Protein AF-A0A7S2LMK5-F1 (afdb_monomer_lite)

Structure (mmCIF, N/CA/C/O backbone):
data_AF-A0A7S2LMK5-F1
#
_entry.id   AF-A0A7S2LMK5-F1
#
loop_
_atom_site.group_PDB
_atom_site.id
_atom_site.type_symbol
_atom_site.label_atom_id
_atom_site.label_alt_id
_atom_site.label_comp_id
_atom_site.label_asym_id
_atom_site.label_entity_id
_atom_site.label_seq_id
_atom_site.pdbx_PDB_ins_code
_atom_site.Cartn_x
_atom_site.Cartn_y
_atom_site.Cartn_z
_atom_site.occupancy
_atom_site.B_iso_or_equiv
_atom_site.auth_seq_id
_atom_site.auth_comp_id
_atom_site.auth_asym_id
_atom_site.auth_atom_id
_atom_site.pdbx_PDB_model_num
ATOM 1 N N . GLN A 1 1 ? 12.182 15.760 -0.661 1.00 47.28 1 GLN A N 1
ATOM 2 C CA . GLN A 1 1 ? 13.613 16.120 -0.675 1.00 47.28 1 GLN A CA 1
ATOM 3 C C . GLN A 1 1 ? 14.406 15.231 0.282 1.00 47.28 1 GLN A C 1
ATOM 5 O O . GLN A 1 1 ? 15.240 14.497 -0.214 1.00 47.28 1 GLN A O 1
ATOM 10 N N . GLY A 1 2 ? 14.0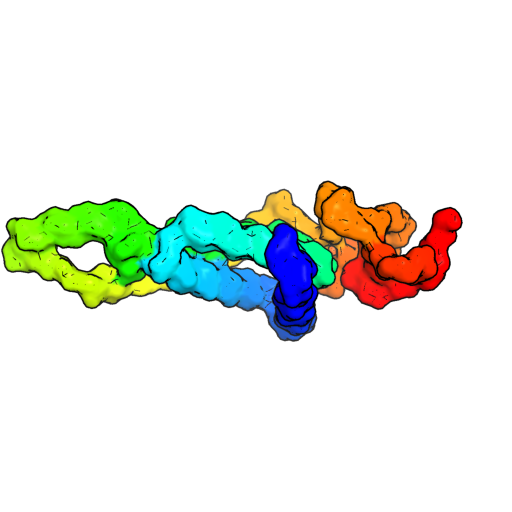62 15.111 1.575 1.00 61.78 2 GLY A N 1
ATOM 11 C CA . GLY A 1 2 ? 14.807 14.221 2.497 1.00 61.78 2 GLY A CA 1
ATOM 12 C C . GLY A 1 2 ? 14.890 12.723 2.122 1.00 61.78 2 GLY A C 1
ATOM 13 O O . GLY A 1 2 ? 15.906 12.083 2.377 1.00 61.78 2 GLY A O 1
ATOM 14 N N . PHE A 1 3 ? 13.872 12.148 1.467 1.00 57.91 3 PHE A N 1
ATOM 15 C CA . PHE A 1 3 ? 13.924 10.756 0.968 1.00 57.91 3 PHE A CA 1
ATOM 16 C C . PHE A 1 3 ? 14.817 10.580 -0.266 1.00 57.91 3 PHE A C 1
ATOM 18 O O . PHE A 1 3 ? 15.390 9.512 -0.453 1.00 57.91 3 PHE A O 1
ATOM 25 N N . THR A 1 4 ? 14.918 11.620 -1.094 1.00 59.91 4 THR A N 1
ATOM 26 C CA . THR A 1 4 ? 15.753 11.649 -2.298 1.00 59.91 4 THR A CA 1
ATOM 27 C C . THR A 1 4 ? 17.216 11.907 -1.936 1.00 59.91 4 THR A C 1
ATOM 29 O O . THR A 1 4 ? 18.102 11.273 -2.489 1.00 59.91 4 THR A O 1
ATOM 32 N N . GLU A 1 5 ? 17.466 12.783 -0.958 1.00 63.03 5 GLU A N 1
ATOM 33 C CA . GLU A 1 5 ? 18.812 13.120 -0.469 1.00 63.03 5 GLU A CA 1
ATOM 34 C C . GLU A 1 5 ? 19.450 12.005 0.373 1.00 63.03 5 GLU A C 1
ATOM 36 O O . GLU A 1 5 ? 20.666 11.855 0.367 1.00 63.03 5 GLU A O 1
ATOM 41 N N . SER A 1 6 ? 18.649 11.197 1.079 1.00 69.56 6 SER A N 1
ATOM 42 C CA . SER A 1 6 ? 19.153 10.064 1.874 1.00 69.56 6 SER A CA 1
ATOM 43 C C . SER A 1 6 ? 19.405 8.789 1.060 1.00 69.56 6 SER A C 1
ATOM 45 O O . SER A 1 6 ? 19.899 7.810 1.614 1.00 69.56 6 SER A O 1
ATOM 47 N N . GLY A 1 7 ? 19.029 8.755 -0.226 1.00 64.44 7 GLY A N 1
ATOM 48 C CA . GLY A 1 7 ? 19.117 7.555 -1.072 1.00 64.44 7 GLY A CA 1
ATOM 49 C C . GLY A 1 7 ? 18.182 6.410 -0.655 1.00 64.44 7 GLY A C 1
ATOM 50 O O . GLY A 1 7 ? 18.214 5.327 -1.242 1.00 64.44 7 GLY A O 1
ATOM 51 N N . LEU A 1 8 ? 17.317 6.629 0.343 1.00 66.31 8 LEU A N 1
ATOM 52 C CA . LEU A 1 8 ? 16.392 5.619 0.854 1.00 66.31 8 LEU A CA 1
ATOM 53 C C . LEU A 1 8 ? 15.351 5.215 -0.198 1.00 66.31 8 LEU A C 1
ATOM 55 O O . LEU A 1 8 ? 14.951 4.056 -0.265 1.00 66.31 8 LEU A O 1
ATOM 59 N N . ASN A 1 9 ? 14.949 6.152 -1.054 1.00 65.12 9 ASN A N 1
ATOM 60 C CA . ASN A 1 9 ? 14.080 5.893 -2.200 1.00 65.12 9 ASN A CA 1
ATOM 61 C C . ASN A 1 9 ? 14.694 4.894 -3.205 1.00 65.12 9 ASN A C 1
ATOM 63 O O . ASN A 1 9 ? 13.956 4.120 -3.813 1.00 65.12 9 ASN A O 1
ATOM 67 N N . ILE A 1 10 ? 16.021 4.887 -3.377 1.00 66.12 10 ILE A N 1
ATOM 68 C CA . ILE A 1 10 ? 16.733 3.944 -4.254 1.00 66.12 10 ILE A CA 1
ATOM 69 C C . ILE A 1 10 ? 16.780 2.562 -3.595 1.00 66.12 10 ILE A C 1
ATOM 71 O O . ILE A 1 10 ? 16.423 1.570 -4.227 1.00 66.12 10 ILE A O 1
ATOM 75 N N . ALA A 1 11 ? 17.130 2.495 -2.306 1.00 70.06 11 ALA A N 1
ATOM 76 C CA . ALA A 1 11 ? 17.156 1.240 -1.550 1.00 70.06 11 ALA A CA 1
ATOM 77 C C . ALA A 1 11 ? 15.767 0.574 -1.468 1.00 70.06 11 ALA A C 1
ATOM 79 O O . ALA A 1 11 ? 15.636 -0.636 -1.649 1.00 70.06 11 ALA A O 1
ATOM 80 N N . MET A 1 12 ? 14.710 1.367 -1.256 1.00 64.38 12 MET A N 1
ATOM 81 C CA . MET A 1 12 ? 13.326 0.886 -1.294 1.00 64.38 12 MET A CA 1
ATOM 82 C C . MET A 1 12 ? 12.916 0.431 -2.699 1.00 64.38 12 MET A C 1
ATOM 84 O O . MET A 1 12 ? 12.285 -0.614 -2.829 1.00 64.38 12 MET A O 1
ATOM 88 N N . GLY A 1 13 ? 13.302 1.168 -3.747 1.00 61.22 13 GLY A N 1
ATOM 89 C CA . GLY A 1 13 ? 13.047 0.785 -5.139 1.00 61.22 13 GLY A CA 1
ATOM 90 C C . GLY A 1 13 ? 13.690 -0.555 -5.510 1.00 61.22 13 GLY A C 1
ATOM 91 O O . GLY A 1 13 ? 13.027 -1.403 -6.100 1.00 61.22 13 GLY A O 1
ATOM 92 N N . GLN A 1 14 ? 14.935 -0.795 -5.086 1.00 67.69 14 GLN A N 1
ATOM 93 C CA . GLN A 1 14 ? 15.619 -2.082 -5.275 1.00 67.69 14 GLN A CA 1
ATOM 94 C C . GLN A 1 14 ? 14.922 -3.228 -4.529 1.00 67.69 14 GLN A C 1
ATOM 96 O O . GLN A 1 14 ? 14.779 -4.319 -5.078 1.00 67.69 14 GLN A O 1
ATOM 101 N N . GLY A 1 15 ? 14.443 -2.978 -3.305 1.00 69.81 15 GLY A N 1
ATOM 102 C CA . GLY A 1 15 ? 13.663 -3.958 -2.547 1.00 69.81 15 GLY A CA 1
ATOM 103 C C . GLY A 1 15 ? 12.346 -4.327 -3.235 1.00 69.81 15 GLY A C 1
ATOM 104 O O . GLY A 1 15 ? 12.008 -5.504 -3.321 1.00 69.81 15 GLY A O 1
ATOM 105 N N . ILE A 1 16 ? 11.625 -3.337 -3.774 1.00 65.12 16 ILE A N 1
ATOM 106 C CA . ILE A 1 16 ? 10.385 -3.577 -4.527 1.00 65.12 16 ILE A CA 1
ATOM 107 C C . ILE A 1 16 ? 10.673 -4.324 -5.833 1.00 65.12 16 ILE A C 1
ATOM 109 O O . ILE A 1 16 ? 9.962 -5.279 -6.120 1.00 65.12 16 ILE A O 1
ATOM 113 N N . ALA A 1 17 ? 11.718 -3.944 -6.576 1.00 64.38 17 ALA A N 1
ATOM 114 C CA . ALA A 1 17 ? 12.103 -4.599 -7.828 1.00 64.38 17 ALA A CA 1
ATOM 115 C C . ALA A 1 17 ? 12.481 -6.080 -7.632 1.00 64.38 17 ALA A C 1
ATOM 117 O O . ALA A 1 17 ? 12.096 -6.934 -8.426 1.00 64.38 17 ALA A O 1
ATOM 118 N N . GLY A 1 18 ? 13.188 -6.408 -6.543 1.00 67.38 18 GLY A N 1
ATOM 119 C CA . GLY A 1 18 ? 13.485 -7.801 -6.197 1.00 67.38 18 GLY A CA 1
ATOM 120 C C . GLY A 1 18 ? 12.226 -8.608 -5.861 1.00 67.38 18 GLY A C 1
ATOM 121 O O . GLY A 1 18 ? 12.089 -9.755 -6.278 1.00 67.38 18 GLY A O 1
ATOM 122 N N . LEU A 1 19 ? 11.269 -7.996 -5.157 1.00 65.94 19 LEU A N 1
ATOM 123 C CA . LEU A 1 19 ? 10.010 -8.650 -4.793 1.00 65.94 19 LEU A CA 1
ATOM 124 C C . LEU A 1 19 ? 9.065 -8.825 -5.989 1.00 65.94 19 LEU A C 1
ATOM 126 O O . LEU A 1 19 ? 8.374 -9.835 -6.063 1.00 65.94 19 LEU A O 1
ATOM 130 N N . THR A 1 20 ? 9.025 -7.886 -6.936 1.00 66.06 20 THR A N 1
ATOM 131 C CA . THR A 1 20 ? 8.168 -7.998 -8.128 1.00 66.06 20 THR A CA 1
ATOM 132 C C . THR A 1 20 ? 8.654 -9.030 -9.142 1.00 66.06 20 THR A C 1
ATOM 134 O O . THR A 1 20 ? 7.851 -9.490 -9.951 1.00 66.06 20 THR A O 1
ATOM 137 N N . GLU A 1 21 ? 9.934 -9.410 -9.120 1.00 65.75 21 GLU A N 1
ATOM 138 C CA . GLU A 1 21 ? 10.485 -10.425 -10.029 1.00 65.75 21 GLU A CA 1
ATOM 139 C C . GLU A 1 21 ? 10.224 -11.865 -9.576 1.00 65.75 21 GLU A C 1
ATOM 141 O O . GLU A 1 21 ? 10.078 -12.749 -10.424 1.00 65.75 21 GLU A O 1
ATOM 146 N N . GLU A 1 22 ? 10.150 -12.103 -8.265 1.00 67.88 22 GLU A N 1
ATOM 147 C CA . GLU A 1 22 ? 10.004 -13.449 -7.694 1.00 67.88 22 GLU A CA 1
ATOM 148 C C . GLU A 1 22 ? 8.575 -13.769 -7.224 1.00 67.88 22 GLU A C 1
ATOM 150 O O . GLU A 1 22 ? 8.212 -14.943 -7.121 1.00 67.88 22 GLU A O 1
ATOM 155 N N . VAL A 1 23 ? 7.749 -12.752 -6.945 1.00 74.00 23 VAL A N 1
ATOM 156 C CA . VAL A 1 23 ? 6.431 -12.916 -6.309 1.00 74.00 23 VAL A CA 1
ATOM 157 C C . VAL A 1 23 ? 5.290 -12.697 -7.307 1.00 74.00 23 VAL A C 1
ATOM 159 O O . VAL A 1 23 ? 5.299 -11.753 -8.092 1.00 74.00 23 VAL A O 1
ATOM 162 N N . ASP A 1 24 ? 4.261 -13.551 -7.237 1.00 79.56 24 ASP A N 1
ATOM 163 C CA . ASP A 1 24 ? 3.014 -13.389 -7.997 1.00 79.56 24 ASP A CA 1
ATOM 164 C C . ASP A 1 24 ? 2.398 -11.991 -7.741 1.00 79.56 24 ASP A C 1
ATOM 166 O O . ASP A 1 24 ? 2.233 -11.610 -6.573 1.00 79.56 24 ASP A O 1
ATOM 170 N N . PRO A 1 25 ? 2.015 -11.228 -8.786 1.00 75.38 25 PRO A N 1
ATOM 171 C CA . PRO A 1 25 ? 1.374 -9.920 -8.647 1.00 75.38 25 PRO A CA 1
ATOM 172 C C . PRO A 1 25 ? 0.189 -9.891 -7.672 1.00 75.38 25 PRO A C 1
ATOM 174 O O . PRO A 1 25 ? 0.001 -8.904 -6.956 1.00 75.38 25 PRO A O 1
ATOM 177 N N . PHE A 1 26 ? -0.602 -10.969 -7.603 1.00 81.50 26 PHE A N 1
ATOM 178 C CA . PHE A 1 26 ? -1.716 -11.065 -6.660 1.00 81.50 26 PHE A CA 1
ATOM 179 C C . PHE A 1 26 ? -1.230 -11.163 -5.208 1.00 81.50 26 PHE A C 1
ATOM 181 O O . PHE A 1 26 ? -1.760 -10.489 -4.321 1.00 81.50 26 PHE A O 1
ATOM 188 N N . LEU A 1 27 ? -0.196 -11.972 -4.962 1.00 83.56 27 LEU A N 1
ATOM 189 C CA . LEU A 1 27 ? 0.382 -12.148 -3.631 1.00 83.56 27 LEU A CA 1
ATOM 190 C C . LEU A 1 27 ? 1.085 -10.870 -3.159 1.00 83.56 27 LEU A C 1
ATOM 192 O O . LEU A 1 27 ? 0.932 -10.481 -2.002 1.00 83.56 27 LEU A O 1
ATOM 196 N N . LEU A 1 28 ? 1.789 -10.178 -4.057 1.00 82.88 28 LEU A N 1
ATOM 197 C CA . LEU A 1 28 ? 2.414 -8.887 -3.774 1.00 82.88 28 LEU A CA 1
ATOM 198 C C . LEU A 1 28 ? 1.370 -7.843 -3.336 1.00 82.88 28 LEU A C 1
ATOM 200 O O . LEU A 1 28 ? 1.530 -7.202 -2.297 1.00 82.88 28 LEU A O 1
ATOM 204 N N . ASN A 1 29 ? 0.267 -7.725 -4.081 1.00 85.06 29 ASN A N 1
ATOM 205 C CA . ASN A 1 29 ? -0.857 -6.846 -3.750 1.00 85.06 29 ASN A CA 1
ATOM 206 C C . ASN A 1 29 ? -1.449 -7.168 -2.364 1.00 85.06 29 ASN A C 1
ATOM 208 O O . ASN A 1 29 ? -1.621 -6.276 -1.531 1.00 85.06 29 ASN A O 1
ATOM 212 N N . PHE A 1 30 ? -1.689 -8.452 -2.084 1.00 87.44 30 PHE A N 1
ATOM 213 C CA . PHE A 1 30 ? -2.195 -8.904 -0.787 1.00 87.44 30 PHE A CA 1
ATOM 214 C C . PHE A 1 30 ? -1.255 -8.527 0.370 1.00 87.44 30 PHE A C 1
ATOM 216 O O . PHE A 1 30 ? -1.707 -8.015 1.396 1.00 87.44 30 PHE A O 1
ATOM 223 N N . LEU A 1 31 ? 0.057 -8.732 0.206 1.00 87.06 31 LEU A N 1
ATOM 224 C CA . LEU A 1 31 ? 1.056 -8.394 1.224 1.00 87.06 31 LEU A CA 1
ATOM 225 C C . LEU A 1 31 ? 1.120 -6.888 1.500 1.00 87.06 31 LEU A C 1
ATOM 227 O O . LEU A 1 31 ? 1.203 -6.490 2.662 1.00 87.06 31 LEU A O 1
ATOM 231 N N . ILE A 1 32 ? 1.033 -6.053 0.460 1.00 87.06 32 ILE A N 1
ATOM 232 C CA . ILE A 1 32 ? 1.004 -4.589 0.602 1.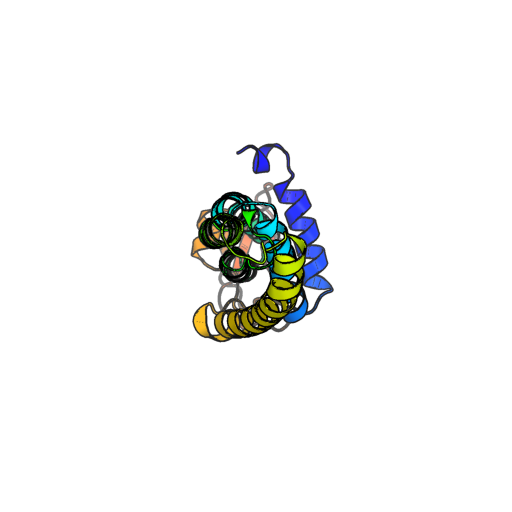00 87.06 32 ILE A CA 1
ATOM 233 C C . ILE A 1 32 ? -0.221 -4.158 1.413 1.00 87.06 32 ILE A C 1
ATOM 235 O O . ILE A 1 32 ? -0.088 -3.398 2.375 1.00 87.06 32 ILE A O 1
ATOM 239 N N . ILE A 1 33 ? -1.406 -4.668 1.063 1.00 89.38 33 ILE A N 1
ATOM 240 C CA . ILE A 1 33 ? -2.659 -4.346 1.762 1.00 89.38 33 ILE A CA 1
ATOM 241 C C . ILE A 1 33 ? -2.585 -4.790 3.223 1.00 89.38 33 ILE A C 1
ATOM 243 O O . ILE A 1 33 ? -2.965 -4.034 4.116 1.00 89.38 33 ILE A O 1
ATOM 247 N N . LEU A 1 34 ? -2.064 -5.991 3.479 1.00 88.81 34 LEU A N 1
ATOM 248 C CA . LEU A 1 34 ? -1.909 -6.528 4.826 1.00 88.81 34 LEU A CA 1
ATOM 249 C C . LEU A 1 34 ? -0.941 -5.688 5.669 1.00 88.81 34 LEU A C 1
ATOM 251 O O . LEU A 1 34 ? -1.262 -5.340 6.807 1.00 88.81 34 LEU A O 1
ATOM 255 N N . PHE A 1 35 ? 0.214 -5.323 5.108 1.00 86.94 35 PHE A N 1
ATOM 256 C CA . PHE A 1 35 ? 1.213 -4.506 5.794 1.00 86.94 35 PHE A CA 1
ATOM 257 C C . PHE A 1 35 ? 0.660 -3.122 6.143 1.00 86.94 35 PHE A C 1
ATOM 259 O O . PHE A 1 35 ? 0.738 -2.696 7.296 1.00 86.94 35 PHE A O 1
ATOM 266 N N . ILE A 1 36 ? 0.045 -2.444 5.173 1.00 87.94 36 ILE A N 1
ATOM 267 C CA . ILE A 1 36 ? -0.502 -1.097 5.363 1.00 87.94 36 ILE A CA 1
ATOM 268 C C . ILE A 1 36 ? -1.691 -1.117 6.317 1.00 87.94 36 ILE A C 1
ATOM 270 O O . ILE A 1 36 ? -1.744 -0.267 7.199 1.00 87.94 36 ILE A O 1
ATOM 274 N N . SER A 1 37 ? -2.591 -2.100 6.205 1.00 88.00 37 SER A N 1
ATOM 275 C CA . SER A 1 37 ? -3.725 -2.254 7.125 1.00 88.00 37 SER A CA 1
ATOM 276 C C . SER A 1 37 ? -3.263 -2.456 8.568 1.00 88.00 37 SER A C 1
ATOM 278 O O . SER A 1 37 ? -3.876 -1.929 9.493 1.00 88.00 37 SER A O 1
ATOM 280 N N . PHE A 1 38 ? -2.174 -3.193 8.796 1.00 85.12 38 PHE A N 1
ATOM 281 C CA . PHE A 1 38 ? -1.612 -3.334 10.138 1.00 85.12 38 PHE A CA 1
ATOM 282 C C . PHE A 1 38 ? -0.971 -2.027 10.621 1.00 85.12 38 PHE A C 1
ATOM 284 O O . PHE A 1 38 ? -1.206 -1.591 11.749 1.00 85.12 38 PHE A O 1
ATOM 291 N N . PHE A 1 39 ? -0.211 -1.352 9.756 1.00 84.50 39 PHE A N 1
ATOM 292 C CA . PHE A 1 39 ? 0.422 -0.075 10.086 1.00 84.50 39 PHE A CA 1
ATOM 293 C C . PHE A 1 39 ? -0.611 1.020 10.396 1.00 84.50 39 PHE A C 1
ATOM 295 O O . PHE A 1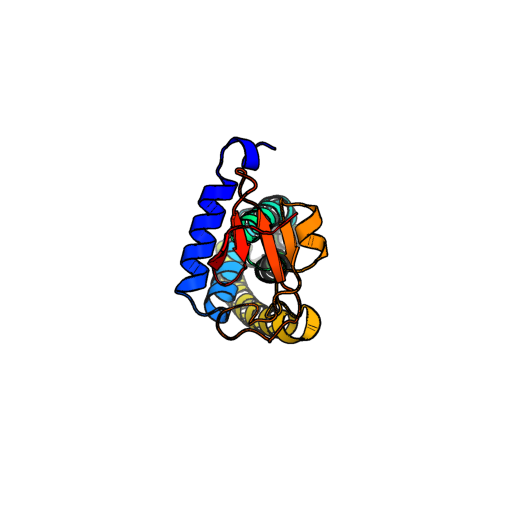 39 ? -0.444 1.776 11.353 1.00 84.50 39 PHE A O 1
ATOM 302 N N . SER A 1 40 ? -1.721 1.063 9.656 1.00 86.31 40 SER A N 1
ATOM 303 C CA . SER A 1 40 ? -2.833 2.000 9.861 1.00 86.31 40 SER A CA 1
ATOM 304 C C . SER A 1 40 ? -3.687 1.698 11.094 1.00 86.31 40 SER A C 1
ATOM 306 O O . SER A 1 40 ? -4.640 2.421 11.372 1.00 86.31 40 SER A O 1
ATOM 308 N N . GLN A 1 41 ? -3.400 0.627 11.838 1.00 82.44 41 GLN A N 1
ATOM 309 C CA . GLN A 1 41 ? -4.002 0.419 13.159 1.00 82.44 41 GLN A CA 1
ATOM 310 C C . GLN A 1 41 ? -3.224 1.125 14.269 1.00 82.44 41 GLN A C 1
ATOM 312 O O . GLN A 1 41 ? -3.801 1.472 15.300 1.00 82.44 41 GLN A O 1
ATOM 317 N N . ILE A 1 42 ? -1.917 1.307 14.073 1.00 81.44 42 ILE A N 1
ATOM 318 C CA . ILE A 1 42 ? -1.028 1.978 15.026 1.00 81.44 42 ILE A CA 1
ATOM 319 C C . ILE A 1 42 ? -1.008 3.479 14.729 1.00 81.44 42 ILE A C 1
ATOM 321 O O . ILE A 1 42 ? -1.095 4.304 15.637 1.00 81.44 42 ILE A O 1
ATOM 325 N N . PHE A 1 43 ? -0.924 3.822 13.447 1.00 80.44 43 PHE A N 1
ATOM 326 C CA . PHE A 1 43 ? -0.946 5.188 12.944 1.00 80.44 43 PHE A CA 1
ATOM 327 C C . PHE A 1 43 ? -2.352 5.561 12.470 1.00 80.44 43 PHE A C 1
ATOM 329 O O . PHE A 1 43 ? -3.153 4.698 12.131 1.00 80.44 43 PHE A O 1
ATOM 336 N N . SER A 1 44 ? -2.682 6.851 12.443 1.00 82.06 44 SER A N 1
ATOM 337 C CA . SER A 1 44 ? -3.970 7.287 11.898 1.00 82.06 44 SER A CA 1
ATOM 338 C C . SER A 1 44 ? -4.038 7.006 10.394 1.00 82.06 44 SER A C 1
ATOM 340 O O . SER A 1 44 ? -3.044 7.176 9.694 1.00 82.06 44 SER A O 1
ATOM 342 N N . ALA A 1 45 ? -5.218 6.658 9.873 1.00 81.94 45 ALA A N 1
ATOM 343 C CA . ALA A 1 45 ? -5.431 6.398 8.442 1.00 81.94 45 ALA A CA 1
ATOM 344 C C . ALA A 1 45 ? -4.853 7.502 7.531 1.00 81.94 45 ALA A C 1
ATOM 346 O O . ALA A 1 45 ? -4.196 7.224 6.529 1.00 81.94 45 ALA A O 1
ATOM 347 N N . ILE A 1 46 ? -5.047 8.767 7.921 1.00 82.50 46 ILE A N 1
ATOM 348 C CA . ILE A 1 46 ? -4.522 9.930 7.194 1.00 82.50 46 ILE A CA 1
ATOM 349 C C . ILE A 1 46 ? -2.997 10.020 7.332 1.00 82.50 46 ILE A C 1
ATOM 351 O O . ILE A 1 46 ? -2.321 10.277 6.342 1.00 82.50 46 ILE A O 1
ATOM 355 N N . GLY A 1 47 ? -2.446 9.788 8.528 1.00 82.50 47 GLY A N 1
ATOM 356 C CA . GLY A 1 47 ? -0.999 9.811 8.757 1.00 82.50 47 GLY A CA 1
ATOM 357 C C . GLY A 1 47 ? -0.266 8.703 8.001 1.00 82.50 47 GLY A C 1
ATOM 358 O O . GLY A 1 47 ? 0.796 8.939 7.428 1.00 82.50 47 GLY A O 1
ATOM 359 N N . THR A 1 48 ? -0.854 7.509 7.927 1.00 84.56 48 THR A N 1
ATOM 360 C CA . THR A 1 48 ? -0.341 6.416 7.097 1.00 84.56 48 THR A CA 1
ATOM 361 C C . THR A 1 48 ? -0.445 6.784 5.620 1.00 84.56 48 THR A C 1
ATOM 363 O O . THR A 1 48 ? 0.540 6.688 4.897 1.00 84.56 48 THR A O 1
ATOM 366 N N . ALA A 1 49 ? -1.576 7.305 5.143 1.00 85.88 49 ALA A N 1
ATOM 367 C CA . ALA A 1 49 ? -1.709 7.695 3.740 1.00 85.88 49 ALA A CA 1
ATOM 368 C C . ALA A 1 49 ? -0.672 8.756 3.315 1.00 85.88 49 ALA A C 1
ATOM 370 O O . ALA A 1 49 ? 0.011 8.587 2.308 1.00 85.88 49 ALA A O 1
ATOM 371 N N . THR A 1 50 ? -0.485 9.822 4.094 1.00 84.75 50 THR A N 1
ATOM 372 C CA . THR A 1 50 ? 0.445 10.905 3.728 1.00 84.75 50 THR A CA 1
ATOM 373 C C . THR A 1 50 ? 1.913 10.489 3.759 1.00 84.75 50 THR A C 1
ATOM 375 O O . THR A 1 50 ? 2.722 11.088 3.056 1.00 84.75 50 THR A O 1
ATOM 378 N N . THR A 1 51 ? 2.265 9.466 4.539 1.00 85.12 51 THR A N 1
ATOM 379 C CA . THR A 1 51 ? 3.644 8.971 4.654 1.00 85.12 51 THR A CA 1
ATOM 380 C C . THR A 1 51 ? 3.942 7.835 3.681 1.00 85.12 51 THR A C 1
ATOM 382 O O . THR A 1 51 ? 4.974 7.864 3.018 1.00 85.12 51 THR A O 1
ATOM 385 N N . THR A 1 52 ? 3.042 6.856 3.550 1.00 84.75 52 THR A N 1
ATOM 386 C CA . THR A 1 52 ? 3.283 5.653 2.735 1.00 84.75 52 THR A CA 1
ATOM 387 C C . THR A 1 52 ? 3.030 5.878 1.244 1.00 84.75 52 THR A C 1
ATOM 389 O O . THR A 1 52 ? 3.753 5.345 0.411 1.00 84.75 52 THR A O 1
ATOM 392 N N . LEU A 1 53 ? 2.044 6.691 0.853 1.00 86.06 53 LEU A N 1
ATOM 393 C CA . LEU A 1 53 ? 1.761 6.910 -0.572 1.00 86.06 53 LEU A CA 1
ATOM 394 C C . LEU A 1 53 ? 2.931 7.542 -1.349 1.00 86.06 53 LEU A C 1
ATOM 396 O O . LEU A 1 53 ? 3.274 7.002 -2.401 1.00 86.06 53 LEU A O 1
ATOM 400 N N . PRO A 1 54 ? 3.593 8.621 -0.878 1.00 83.50 54 PRO A N 1
ATOM 401 C CA . PRO A 1 54 ? 4.728 9.188 -1.608 1.00 83.50 54 PRO A CA 1
ATOM 402 C C . PRO A 1 54 ? 5.957 8.266 -1.616 1.00 83.50 54 PRO A C 1
ATOM 404 O O . PRO A 1 54 ? 6.729 8.287 -2.579 1.00 83.50 54 PRO A O 1
ATOM 407 N N . THR A 1 55 ? 6.149 7.437 -0.584 1.00 83.06 55 THR A N 1
ATOM 408 C CA . THR A 1 55 ? 7.263 6.477 -0.549 1.00 83.06 55 THR A CA 1
ATOM 409 C C . THR A 1 55 ? 7.039 5.338 -1.537 1.00 83.06 55 THR A C 1
ATOM 411 O O . THR A 1 55 ? 7.926 5.067 -2.339 1.00 83.06 55 THR A O 1
ATOM 414 N N . LEU A 1 56 ? 5.840 4.748 -1.578 1.00 82.94 56 LEU A N 1
ATOM 415 C CA . LEU A 1 56 ? 5.465 3.745 -2.583 1.00 82.94 56 LEU A CA 1
ATOM 416 C C . LEU A 1 56 ? 5.503 4.314 -4.005 1.00 82.94 56 LEU A C 1
ATOM 418 O O . LEU A 1 56 ? 6.002 3.654 -4.911 1.00 82.94 56 LEU A O 1
ATOM 422 N N . TYR A 1 57 ? 5.033 5.548 -4.199 1.00 82.69 57 TYR A N 1
ATOM 423 C CA . TYR A 1 57 ? 5.071 6.223 -5.495 1.00 82.69 57 TYR A CA 1
ATOM 424 C C . TYR A 1 57 ? 6.510 6.409 -5.998 1.00 82.69 57 TYR A C 1
ATOM 426 O O . TYR A 1 57 ? 6.842 5.966 -7.093 1.00 82.69 57 TYR A O 1
ATOM 434 N N . SER A 1 58 ? 7.385 7.011 -5.187 1.00 77.44 58 SER A N 1
ATOM 435 C CA . SER A 1 58 ? 8.788 7.234 -5.570 1.00 77.44 58 SER A CA 1
ATOM 436 C C . SER A 1 58 ? 9.570 5.932 -5.749 1.00 77.44 58 SER A C 1
ATOM 438 O O . SER A 1 58 ? 10.369 5.824 -6.676 1.00 77.44 58 SER A O 1
ATOM 440 N N . ALA A 1 59 ? 9.312 4.921 -4.917 1.00 77.56 59 ALA A N 1
ATOM 441 C CA . ALA A 1 59 ? 9.942 3.616 -5.057 1.00 77.56 59 ALA A CA 1
ATOM 442 C C . ALA A 1 59 ? 9.483 2.889 -6.333 1.00 77.56 59 ALA A C 1
ATOM 444 O O . ALA A 1 59 ? 10.317 2.301 -7.014 1.00 77.56 59 ALA A O 1
ATOM 445 N N . ALA A 1 60 ? 8.201 2.981 -6.708 1.00 76.69 60 ALA A N 1
ATOM 446 C CA . ALA A 1 60 ? 7.695 2.424 -7.964 1.00 76.69 60 ALA A CA 1
ATOM 447 C C . ALA A 1 60 ? 8.275 3.139 -9.195 1.00 76.69 60 ALA A C 1
ATOM 449 O O . ALA A 1 60 ? 8.642 2.477 -10.163 1.00 76.69 60 ALA A O 1
ATOM 450 N N . LEU A 1 61 ? 8.427 4.469 -9.143 1.00 75.56 61 LEU A N 1
ATOM 451 C CA . LEU A 1 61 ? 9.105 5.226 -10.199 1.00 75.56 61 LEU A CA 1
ATOM 452 C C . LEU A 1 61 ? 10.560 4.770 -10.373 1.00 75.56 61 LEU A C 1
ATOM 454 O O . LEU A 1 61 ? 10.970 4.477 -11.490 1.00 75.56 61 LEU A O 1
ATOM 458 N N . ASN A 1 62 ? 11.310 4.643 -9.276 1.00 71.62 62 ASN A N 1
ATOM 459 C CA . ASN A 1 62 ? 12.698 4.170 -9.307 1.00 71.62 62 ASN A CA 1
ATOM 460 C C . ASN A 1 62 ? 12.814 2.713 -9.776 1.00 71.62 62 ASN A C 1
ATOM 462 O O . ASN A 1 62 ? 13.778 2.346 -10.440 1.00 71.62 62 ASN A O 1
ATOM 466 N N . ALA A 1 63 ? 11.840 1.876 -9.418 1.00 69.44 63 ALA A N 1
ATOM 467 C CA . ALA A 1 63 ? 11.809 0.470 -9.797 1.00 69.44 63 ALA A CA 1
ATOM 468 C C . ALA A 1 63 ? 11.358 0.245 -11.246 1.00 69.44 63 ALA A C 1
ATOM 470 O O . ALA A 1 63 ? 11.288 -0.907 -11.660 1.00 69.44 63 ALA A O 1
ATOM 471 N N . CYS A 1 64 ? 11.031 1.299 -12.007 1.00 68.25 64 CYS A N 1
ATOM 472 C CA . CYS A 1 64 ? 10.378 1.155 -13.306 1.00 68.25 64 CYS A CA 1
ATOM 473 C C . CYS A 1 64 ? 9.158 0.232 -13.164 1.00 68.25 64 CYS A C 1
ATOM 475 O O . CYS A 1 64 ? 9.065 -0.792 -13.829 1.00 68.25 64 CYS A O 1
ATOM 477 N N . HIS A 1 65 ? 8.254 0.550 -12.238 1.00 72.12 65 HIS A N 1
ATOM 478 C CA . HIS A 1 65 ? 7.002 -0.171 -12.047 1.00 72.12 65 HIS A CA 1
ATOM 479 C C . HIS A 1 65 ? 5.814 0.792 -12.061 1.00 72.12 65 HIS A C 1
ATOM 481 O O . HIS A 1 65 ? 5.952 1.971 -11.740 1.00 72.12 65 HIS A O 1
ATOM 487 N N . ASN A 1 66 ? 4.641 0.323 -12.511 1.00 76.62 66 ASN A N 1
ATOM 488 C CA . ASN A 1 66 ? 3.496 1.213 -12.671 1.00 76.62 66 ASN A CA 1
ATOM 489 C C . ASN A 1 66 ? 3.078 1.667 -11.265 1.00 76.62 66 ASN A C 1
ATOM 491 O O . ASN A 1 66 ? 2.649 0.822 -10.475 1.00 76.62 66 ASN A O 1
ATOM 495 N N . PRO A 1 67 ? 3.197 2.963 -10.920 1.00 79.62 67 PRO A N 1
ATOM 496 C CA . PRO A 1 67 ? 2.974 3.413 -9.551 1.00 79.62 67 PRO A CA 1
ATOM 497 C C . PRO A 1 67 ? 1.540 3.142 -9.085 1.00 79.62 67 PRO A C 1
ATOM 499 O O . PRO A 1 67 ? 1.310 2.906 -7.899 1.00 79.62 67 PRO A O 1
ATOM 502 N N . LEU A 1 68 ? 0.575 3.089 -10.009 1.00 82.31 68 LEU A N 1
ATOM 503 C CA . LEU A 1 68 ? -0.820 2.782 -9.695 1.00 82.31 68 LEU A CA 1
ATOM 504 C C . LEU A 1 68 ? -0.994 1.373 -9.119 1.00 82.31 68 LEU A C 1
ATOM 506 O O . LEU A 1 68 ? -1.842 1.190 -8.250 1.00 82.31 68 LEU A O 1
ATOM 510 N N . ALA A 1 69 ? -0.157 0.410 -9.520 1.00 79.31 69 ALA A N 1
ATOM 511 C CA . ALA A 1 69 ? -0.199 -0.958 -8.999 1.00 79.31 69 ALA A CA 1
ATOM 512 C C . ALA A 1 69 ? 0.108 -1.041 -7.492 1.00 79.31 69 ALA A C 1
ATOM 514 O O . ALA A 1 69 ? -0.292 -1.991 -6.831 1.00 79.31 69 ALA A O 1
ATOM 515 N N . PHE A 1 70 ? 0.790 -0.036 -6.938 1.00 83.50 70 PHE A N 1
ATOM 516 C CA . PHE A 1 70 ? 1.174 0.027 -5.527 1.00 83.50 70 PHE A CA 1
ATOM 517 C C . PHE A 1 70 ? 0.326 1.031 -4.746 1.00 83.50 70 PHE A C 1
ATOM 519 O O . PHE A 1 70 ? -0.118 0.762 -3.632 1.00 83.50 70 PHE A O 1
ATOM 526 N N . VAL A 1 71 ? 0.073 2.198 -5.341 1.00 87.25 71 VAL A N 1
ATOM 527 C CA . VAL A 1 71 ? -0.613 3.326 -4.698 1.00 87.25 71 VAL A CA 1
ATOM 528 C C . VAL A 1 71 ? -2.116 3.064 -4.536 1.00 87.25 71 VAL A C 1
ATOM 530 O O . VAL A 1 71 ? -2.693 3.428 -3.509 1.00 87.25 71 VAL A O 1
ATOM 533 N N . VAL A 1 72 ? -2.765 2.407 -5.506 1.00 87.94 72 VAL A N 1
ATOM 534 C CA . VAL A 1 72 ? -4.203 2.079 -5.443 1.00 87.94 72 VAL A CA 1
ATOM 535 C C . VAL A 1 72 ? -4.519 1.091 -4.312 1.00 87.94 72 VAL A C 1
ATOM 537 O O . VAL A 1 72 ? -5.380 1.393 -3.483 1.00 87.94 72 VAL A O 1
ATOM 540 N N . PRO A 1 73 ? -3.836 -0.062 -4.190 1.00 87.69 73 PRO A N 1
ATOM 541 C CA . PRO A 1 73 ? -4.103 -0.948 -3.063 1.00 87.69 73 PRO A CA 1
ATOM 542 C C . PRO A 1 73 ? -3.698 -0.342 -1.718 1.00 87.69 73 PRO A C 1
ATOM 544 O O . PRO A 1 73 ? -4.416 -0.522 -0.735 1.00 87.69 73 PRO A O 1
ATOM 547 N N . ALA A 1 74 ? -2.620 0.446 -1.673 1.00 87.31 74 ALA A N 1
ATOM 548 C CA . ALA A 1 74 ? -2.206 1.161 -0.470 1.00 87.31 74 ALA A CA 1
ATOM 549 C C . ALA A 1 74 ? -3.257 2.164 0.036 1.00 87.31 74 ALA A C 1
ATOM 551 O O . ALA A 1 74 ? -3.575 2.180 1.224 1.00 87.31 74 ALA A O 1
ATOM 552 N N . THR A 1 75 ? -3.829 2.981 -0.854 1.00 88.50 75 THR A N 1
ATOM 553 C CA . THR A 1 75 ? -4.876 3.961 -0.497 1.00 88.50 75 THR A CA 1
ATOM 554 C C . THR A 1 75 ? -6.124 3.283 0.057 1.00 88.50 75 THR A C 1
ATOM 556 O O . THR A 1 75 ? -6.672 3.725 1.069 1.00 88.50 75 THR A O 1
ATOM 559 N N . ILE A 1 76 ? -6.554 2.193 -0.579 1.00 88.25 76 ILE A N 1
ATOM 560 C CA . ILE A 1 76 ? -7.705 1.411 -0.130 1.00 88.25 76 ILE A CA 1
ATOM 561 C C . ILE A 1 76 ? -7.420 0.780 1.244 1.00 88.25 76 ILE A C 1
ATOM 563 O O . ILE A 1 76 ? -8.237 0.917 2.154 1.00 88.25 76 ILE A O 1
ATOM 567 N N . ALA A 1 77 ? -6.234 0.195 1.444 1.00 87.69 77 ALA A N 1
ATOM 568 C CA . ALA A 1 77 ? -5.825 -0.397 2.720 1.00 87.69 77 ALA A CA 1
ATOM 569 C C . ALA A 1 77 ? -5.803 0.609 3.885 1.00 87.69 77 ALA A C 1
ATOM 571 O O . ALA A 1 77 ? -6.242 0.273 4.985 1.00 87.69 77 ALA A O 1
ATOM 572 N N . CYS A 1 78 ? -5.372 1.855 3.646 1.00 85.50 78 CYS A N 1
ATOM 573 C CA . CYS A 1 78 ? -5.364 2.914 4.664 1.00 85.50 78 CYS A CA 1
ATOM 574 C C . CYS A 1 78 ? -6.751 3.209 5.258 1.00 85.50 78 CYS A C 1
ATOM 576 O O . CYS A 1 78 ? -6.838 3.736 6.365 1.00 85.50 78 CYS A O 1
ATOM 578 N N . SER A 1 79 ? -7.836 2.886 4.549 1.00 84.75 79 SER A N 1
ATOM 579 C CA . SER A 1 79 ? -9.205 3.146 5.012 1.00 84.75 79 SER A CA 1
ATOM 580 C C . SER A 1 79 ? -9.725 2.092 6.000 1.00 84.75 79 SER A C 1
ATOM 582 O O . SER A 1 79 ? -10.777 2.288 6.609 1.00 84.75 79 SER A O 1
ATOM 584 N N . PHE A 1 80 ? -9.012 0.976 6.180 1.00 79.81 80 PHE A N 1
ATOM 585 C CA . PHE A 1 80 ? -9.488 -0.180 6.939 1.00 79.81 80 PHE A CA 1
ATOM 586 C C . PHE A 1 80 ? -8.729 -0.343 8.257 1.00 79.81 80 PHE A C 1
ATOM 588 O O . PHE A 1 80 ? -7.727 -1.051 8.345 1.00 79.81 80 PHE A O 1
ATOM 595 N N . ALA A 1 81 ? -9.231 0.316 9.305 1.00 77.25 81 ALA A N 1
ATOM 596 C CA . ALA A 1 81 ? -8.646 0.288 10.645 1.00 77.25 81 ALA A CA 1
ATOM 597 C C . ALA A 1 81 ? -9.687 -0.104 11.710 1.00 77.25 81 ALA A C 1
ATOM 599 O O . ALA A 1 81 ? -10.284 0.744 12.379 1.00 77.25 81 ALA A O 1
ATOM 600 N N . PHE A 1 82 ? -9.915 -1.415 11.861 1.00 75.12 82 PHE A N 1
ATOM 601 C CA . PHE A 1 82 ? -10.997 -1.958 12.701 1.00 75.12 82 PHE A CA 1
ATOM 602 C C . PHE A 1 82 ? -10.548 -2.637 14.007 1.00 75.12 82 PHE A C 1
ATOM 604 O O . PHE A 1 82 ? -11.377 -2.873 14.880 1.00 75.12 82 PHE A O 1
ATOM 611 N N . MET A 1 83 ? -9.263 -2.967 14.163 1.00 74.75 83 MET A N 1
ATOM 612 C CA . MET A 1 83 ? -8.770 -3.798 15.278 1.00 74.75 83 MET A CA 1
ATOM 613 C C . MET A 1 83 ? -8.393 -3.019 16.544 1.00 74.75 83 MET A C 1
ATOM 615 O O . MET A 1 83 ? -8.461 -3.582 17.636 1.00 74.75 83 MET A O 1
ATOM 619 N N . LEU A 1 84 ? -8.004 -1.745 16.426 1.00 78.00 84 LEU A N 1
ATOM 620 C CA . LEU A 1 84 ? -7.663 -0.910 17.577 1.00 78.00 84 LEU A CA 1
ATOM 621 C C . LEU A 1 84 ? -8.649 0.253 17.746 1.00 78.00 84 LEU A C 1
ATOM 623 O O . LEU A 1 84 ? -9.012 0.908 16.765 1.00 78.00 84 LEU A O 1
ATOM 627 N N . PRO A 1 85 ? -9.057 0.559 18.992 1.00 65.31 85 PRO A N 1
ATOM 628 C CA . PRO A 1 85 ? -9.969 1.663 19.254 1.00 65.31 85 PRO A CA 1
ATOM 629 C C . PRO A 1 85 ? -9.319 3.025 19.004 1.00 65.31 85 PRO A C 1
ATOM 631 O O . PRO A 1 85 ? -10.018 3.965 18.662 1.00 65.31 85 PRO A O 1
ATOM 634 N N . THR A 1 86 ? -7.994 3.127 19.118 1.00 68.88 86 THR A N 1
ATOM 635 C CA . THR A 1 86 ? -7.221 4.362 18.911 1.00 68.88 86 THR A CA 1
ATOM 636 C C . THR A 1 86 ? -7.105 4.779 17.448 1.00 68.88 86 THR A C 1
ATOM 638 O O . THR A 1 86 ? -6.774 5.928 17.175 1.00 68.88 86 THR A O 1
ATOM 641 N N . ALA A 1 87 ? -7.361 3.862 16.512 1.00 68.25 87 ALA A N 1
ATOM 642 C CA . ALA A 1 87 ? -7.122 4.098 15.094 1.00 68.25 87 ALA A CA 1
ATOM 643 C C . ALA A 1 87 ? -8.183 5.005 14.447 1.00 68.25 87 ALA A C 1
ATOM 645 O O . ALA A 1 87 ? -7.886 5.730 13.497 1.00 68.25 87 ALA A O 1
ATOM 646 N N . THR A 1 88 ? -9.417 4.995 14.965 1.00 76.44 88 THR A N 1
ATOM 647 C CA . THR A 1 88 ? -10.532 5.789 14.430 1.00 76.44 88 THR A CA 1
ATOM 648 C C . THR A 1 88 ? -11.319 6.489 15.542 1.00 76.44 88 THR A C 1
ATOM 650 O O . THR A 1 88 ? -11.672 5.856 16.542 1.00 76.44 88 THR A O 1
ATOM 653 N N . PRO A 1 89 ? -11.668 7.783 15.377 1.00 77.00 89 PRO A N 1
ATOM 654 C CA . PRO A 1 89 ? -12.439 8.526 16.377 1.00 77.00 89 PRO A CA 1
ATOM 655 C C . PRO A 1 89 ? -13.767 7.854 16.748 1.00 77.00 89 PRO A C 1
ATOM 657 O O . PRO A 1 89 ? -14.172 7.881 17.907 1.00 77.00 89 PRO A O 1
ATOM 660 N N . SER A 1 90 ? -14.423 7.195 15.787 1.00 79.69 90 SER A N 1
ATOM 661 C CA . SER A 1 90 ? -15.658 6.439 16.015 1.00 79.69 90 SER A CA 1
ATOM 662 C C . SER A 1 90 ? -15.478 5.330 17.052 1.00 79.69 90 SER A C 1
ATOM 664 O O . SER A 1 90 ? -16.305 5.195 17.953 1.00 79.69 90 SER A O 1
ATOM 666 N N . ASN A 1 91 ? -14.383 4.569 16.977 1.00 82.19 91 ASN A N 1
ATOM 667 C CA . ASN A 1 91 ? -14.135 3.469 17.903 1.00 82.19 91 ASN A CA 1
ATOM 668 C C . ASN A 1 91 ? -13.797 3.987 19.309 1.00 82.19 91 ASN A C 1
ATOM 670 O O . ASN A 1 91 ? -14.250 3.400 20.294 1.00 82.19 91 ASN A O 1
ATOM 674 N N . VAL A 1 92 ? -13.082 5.118 19.409 1.00 83.88 92 VAL A N 1
ATOM 675 C CA . VAL A 1 92 ? -12.816 5.808 20.685 1.00 83.88 92 VAL A CA 1
ATOM 676 C C . VAL A 1 92 ? -14.114 6.254 21.357 1.00 83.88 92 VAL A C 1
ATOM 678 O O . VAL A 1 92 ? -14.291 6.033 22.554 1.00 83.88 92 VAL A O 1
ATOM 681 N N . VAL A 1 93 ? -15.041 6.856 20.604 1.00 85.19 93 VAL A N 1
ATOM 682 C CA . VAL A 1 93 ? -16.319 7.343 21.151 1.00 85.19 93 VAL A CA 1
ATOM 683 C C . VAL A 1 93 ? -17.159 6.191 21.704 1.00 85.19 93 VAL A C 1
ATOM 685 O O . VAL A 1 93 ? -17.712 6.312 22.798 1.00 85.19 93 VAL A O 1
ATOM 688 N N . VAL A 1 94 ? -17.227 5.058 20.996 1.00 85.19 94 VAL A N 1
ATOM 689 C CA . VAL A 1 94 ? -17.962 3.875 21.477 1.00 85.19 94 VAL A CA 1
ATOM 690 C C . VAL A 1 94 ? -17.310 3.297 22.737 1.00 85.19 94 VAL A C 1
ATOM 692 O O . VAL A 1 94 ? -18.020 2.971 23.689 1.00 85.19 94 VAL A O 1
ATOM 695 N N . LEU A 1 95 ? -15.974 3.243 22.799 1.00 85.50 95 LEU A N 1
ATOM 696 C CA . LEU A 1 95 ? -15.256 2.777 23.987 1.00 85.50 95 LEU A CA 1
ATOM 697 C C . LEU A 1 95 ? -15.547 3.686 25.190 1.00 85.50 95 LEU A C 1
ATOM 699 O O . LEU A 1 95 ? -15.890 3.180 26.257 1.00 85.50 95 LEU A O 1
ATOM 703 N N . ALA A 1 96 ? -15.490 5.008 25.004 1.00 85.25 96 ALA A N 1
ATOM 704 C CA . ALA A 1 96 ? -15.792 5.988 26.047 1.00 85.25 96 ALA A CA 1
ATOM 705 C C . ALA A 1 96 ? -17.241 5.871 26.549 1.00 85.25 96 ALA A C 1
ATOM 707 O O . ALA A 1 96 ? -17.478 5.872 27.753 1.00 85.25 96 ALA A O 1
ATOM 708 N N . LYS A 1 97 ? -18.215 5.697 25.647 1.00 86.00 97 LYS A N 1
ATOM 709 C CA . LYS A 1 97 ? -19.626 5.492 26.020 1.00 86.00 97 LYS A CA 1
ATOM 710 C C . LYS A 1 97 ? -19.868 4.167 26.741 1.00 86.00 97 LYS A C 1
ATOM 712 O O . LYS A 1 97 ? -20.727 4.102 27.611 1.00 86.00 97 LYS A O 1
ATOM 717 N N . SER A 1 98 ? -19.110 3.123 26.412 1.00 84.00 98 SER A N 1
ATOM 718 C CA . SER A 1 98 ? -19.260 1.815 27.055 1.00 84.00 98 SER A CA 1
ATOM 719 C C . SER A 1 98 ? -18.812 1.787 28.517 1.00 84.00 98 SER A C 1
ATOM 721 O O . SER A 1 98 ? -19.226 0.892 29.248 1.00 84.00 98 SER A O 1
ATOM 723 N N . GLN A 1 99 ? -18.003 2.759 28.959 1.00 83.12 99 GLN A N 1
ATOM 724 C CA . GLN A 1 99 ? -17.560 2.853 30.355 1.00 83.12 99 GLN A CA 1
ATOM 725 C C . GLN A 1 99 ? -18.708 3.151 31.331 1.00 83.12 99 GLN A C 1
ATOM 727 O O . GLN A 1 99 ? -18.584 2.832 32.508 1.00 83.12 99 GLN A O 1
ATOM 732 N N . ASP A 1 100 ? -19.817 3.706 30.838 1.00 81.25 100 ASP A N 1
ATOM 733 C CA . ASP A 1 100 ? -21.021 4.021 31.620 1.00 81.25 100 ASP A CA 1
ATOM 734 C C . ASP A 1 100 ? -22.038 2.854 31.644 1.00 81.25 100 ASP A C 1
ATOM 736 O O . ASP A 1 100 ? -23.082 2.917 32.290 1.00 81.25 100 ASP A O 1
ATOM 740 N N . LEU A 1 101 ? -21.754 1.758 30.924 1.00 84.44 101 LEU A N 1
ATOM 741 C CA . LEU A 1 101 ? -22.621 0.581 30.829 1.00 84.44 101 LEU A CA 1
ATOM 742 C C . LEU A 1 101 ? -22.239 -0.477 31.878 1.00 84.44 101 LEU A C 1
ATOM 744 O O . LEU A 1 101 ? -21.079 -0.604 32.263 1.00 84.44 101 LEU A O 1
ATOM 748 N N . SER A 1 102 ? -23.191 -1.334 32.271 1.00 77.62 102 SER A N 1
ATOM 749 C CA . SER A 1 102 ? -22.987 -2.426 33.245 1.00 77.62 102 SER A CA 1
ATOM 750 C C . SER A 1 102 ? -21.846 -3.400 32.897 1.00 77.62 102 SER A C 1
ATOM 752 O O . SER A 1 102 ? -21.382 -4.136 33.767 1.00 77.62 102 SER A O 1
ATOM 754 N N . ARG A 1 103 ? -21.388 -3.423 31.637 1.00 80.00 103 ARG A N 1
ATOM 755 C CA . ARG A 1 103 ? -20.216 -4.178 31.181 1.00 80.00 103 ARG A CA 1
ATOM 756 C C . ARG A 1 103 ? -19.325 -3.281 30.301 1.00 80.00 103 ARG A C 1
ATOM 758 O O . ARG A 1 103 ? -19.626 -3.145 29.114 1.00 80.00 103 ARG A O 1
ATOM 765 N N . PRO A 1 104 ? -18.237 -2.702 30.840 1.00 81.69 104 PRO A N 1
ATOM 766 C CA . PRO A 1 104 ? -17.341 -1.856 30.058 1.00 81.69 104 PRO A CA 1
ATOM 767 C C . PRO A 1 104 ? -16.568 -2.684 29.031 1.00 81.69 104 PRO A C 1
ATOM 769 O O . PRO A 1 104 ? -16.058 -3.764 29.351 1.00 81.69 104 PRO A O 1
ATOM 772 N N . LEU A 1 105 ? -16.462 -2.172 27.803 1.00 84.62 105 LEU A N 1
ATOM 773 C CA . LEU A 1 105 ? -15.660 -2.807 26.760 1.00 84.62 105 LEU A CA 1
ATOM 774 C C . LEU A 1 105 ? -14.177 -2.650 27.100 1.00 84.62 105 LEU A C 1
ATOM 776 O O . LEU A 1 105 ? -13.714 -1.570 27.473 1.00 84.62 105 LEU A O 1
ATOM 780 N N . ARG A 1 106 ? -13.408 -3.728 26.949 1.00 84.38 106 ARG A N 1
ATOM 781 C CA . ARG A 1 106 ? -11.945 -3.682 27.051 1.00 84.38 106 ARG A CA 1
ATOM 782 C C . ARG A 1 106 ? -11.332 -3.611 25.660 1.00 84.38 106 ARG A C 1
ATOM 784 O O . ARG A 1 106 ? -11.911 -4.073 24.682 1.00 84.38 106 ARG A O 1
ATOM 791 N N . ILE A 1 107 ? -10.090 -3.133 25.584 1.00 83.44 107 ILE A N 1
ATOM 792 C CA . ILE A 1 107 ? -9.298 -3.125 24.338 1.00 83.44 107 ILE A CA 1
ATOM 793 C C . ILE A 1 107 ? -9.235 -4.534 23.718 1.00 83.44 107 ILE A C 1
ATOM 795 O O . ILE A 1 107 ? -9.291 -4.689 22.501 1.00 83.44 107 ILE A O 1
ATOM 799 N N . ARG A 1 108 ? -9.195 -5.579 24.557 1.00 83.94 108 ARG A N 1
ATOM 800 C CA . ARG A 1 108 ? -9.216 -6.978 24.113 1.00 83.94 108 ARG A CA 1
ATOM 801 C C . ARG A 1 108 ? -10.504 -7.344 23.363 1.00 83.94 108 ARG A C 1
ATOM 803 O O . ARG A 1 108 ? -10.417 -8.065 22.377 1.00 83.94 108 ARG A O 1
ATOM 810 N N . ASP A 1 109 ? -11.663 -6.842 23.782 1.00 84.62 109 ASP A N 1
ATOM 811 C CA . ASP A 1 109 ? -12.944 -7.143 23.125 1.00 84.62 109 ASP A CA 1
ATOM 812 C C . ASP A 1 109 ? -13.006 -6.509 21.727 1.00 84.62 109 ASP A C 1
ATOM 814 O O . ASP A 1 109 ? -13.466 -7.137 20.774 1.00 84.62 109 ASP A O 1
ATOM 818 N N . TYR A 1 110 ? -12.445 -5.303 21.585 1.00 83.19 110 TYR A N 1
ATOM 819 C CA . TYR A 1 110 ? -12.270 -4.638 20.291 1.00 83.19 110 TYR A CA 1
ATOM 820 C C . TYR A 1 110 ? -11.353 -5.421 19.358 1.00 83.19 110 TYR A C 1
ATOM 822 O O . TYR A 1 110 ? -11.702 -5.627 18.201 1.00 83.19 110 TYR A O 1
ATOM 830 N N . PHE A 1 111 ? -10.216 -5.903 19.861 1.00 85.31 111 PHE A N 1
ATOM 831 C CA . PHE A 1 111 ? -9.274 -6.668 19.049 1.00 85.31 111 PHE A CA 1
ATOM 832 C C . PHE A 1 111 ? -9.905 -7.952 18.494 1.00 85.31 111 PHE A C 1
ATOM 834 O O . PHE A 1 111 ? -9.830 -8.209 17.295 1.00 85.31 111 PHE A O 1
ATOM 841 N N . TRP A 1 112 ? -10.572 -8.740 19.345 1.00 86.25 112 TRP A N 1
ATOM 842 C CA . TRP A 1 112 ? -11.190 -10.004 18.925 1.00 86.25 112 TRP A CA 1
ATOM 843 C C . TRP A 1 112 ? -12.406 -9.809 18.014 1.00 86.25 112 TRP A C 1
ATOM 845 O O . TRP A 1 112 ? -12.638 -10.639 17.140 1.00 86.25 112 TRP A O 1
ATOM 855 N N . SER A 1 113 ? -13.151 -8.713 18.179 1.00 86.00 113 SER A N 1
ATOM 856 C CA . SER A 1 113 ? -14.259 -8.350 17.286 1.00 86.00 113 SER A CA 1
ATOM 857 C C . SER A 1 113 ? -13.764 -7.792 15.942 1.00 86.00 113 SER A C 1
ATOM 859 O O . SER A 1 113 ? -14.307 -8.106 14.884 1.00 86.00 113 SER A O 1
ATOM 861 N N . GLY A 1 114 ? -12.693 -6.996 15.967 1.00 85.38 114 GLY A N 1
ATOM 862 C CA . GLY A 1 114 ? -12.139 -6.324 14.793 1.00 85.38 114 GLY A CA 1
ATOM 863 C C . GLY A 1 114 ? -11.263 -7.213 13.912 1.00 85.38 114 GLY A C 1
ATOM 864 O O . GLY A 1 114 ? -11.222 -6.997 12.705 1.00 85.38 114 GLY A O 1
ATOM 865 N N . LEU A 1 115 ? -10.588 -8.224 14.470 1.00 87.38 115 LEU A N 1
ATOM 866 C CA . LEU A 1 115 ? -9.723 -9.150 13.726 1.00 87.38 115 LEU A CA 1
ATOM 867 C C . LEU A 1 115 ? -10.434 -9.839 12.538 1.00 87.38 115 LEU A C 1
ATOM 869 O O . LEU A 1 115 ? -9.917 -9.742 11.423 1.00 87.38 115 LEU A O 1
ATOM 873 N N . PRO A 1 116 ? -11.595 -10.511 12.710 1.00 90.19 116 PRO A N 1
ATOM 874 C CA . PRO A 1 116 ? -12.276 -11.162 11.591 1.00 90.19 116 PRO A CA 1
ATOM 875 C C . PRO A 1 116 ? -12.766 -10.152 10.548 1.00 90.19 116 PRO A C 1
ATOM 877 O O . PRO A 1 116 ? -12.680 -10.422 9.352 1.00 90.19 116 PRO A O 1
ATOM 880 N N . LEU A 1 117 ? -13.220 -8.971 10.985 1.00 88.38 117 LEU A N 1
ATOM 881 C CA . LEU A 1 117 ? -13.647 -7.905 10.082 1.00 88.38 117 LEU A CA 1
ATOM 882 C C . LEU A 1 117 ? -12.467 -7.389 9.248 1.00 88.38 117 LEU A C 1
ATOM 884 O O . LEU A 1 117 ? -12.589 -7.238 8.037 1.00 88.38 117 LEU A O 1
ATOM 888 N N . ASN A 1 118 ? -11.307 -7.180 9.876 1.00 89.12 118 ASN A N 1
ATOM 889 C CA . ASN A 1 118 ? -10.110 -6.710 9.190 1.00 89.12 118 ASN A CA 1
ATOM 890 C C . ASN A 1 118 ? -9.601 -7.739 8.174 1.00 89.12 118 ASN A C 1
ATOM 892 O O . ASN A 1 118 ? -9.302 -7.379 7.042 1.00 89.12 118 ASN A O 1
ATOM 896 N N . LEU A 1 119 ? -9.572 -9.025 8.537 1.00 89.50 119 LEU A N 1
ATOM 897 C CA . LEU A 1 119 ? -9.198 -10.102 7.614 1.00 89.50 119 LEU A CA 1
ATOM 898 C C . LEU A 1 119 ? -10.150 -10.194 6.417 1.00 89.50 119 LEU A C 1
ATOM 900 O O . LEU A 1 119 ? -9.695 -10.282 5.279 1.00 89.50 119 LEU A O 1
ATOM 904 N N . MET A 1 120 ? -11.462 -10.128 6.658 1.00 91.56 120 MET A N 1
ATOM 905 C CA . MET A 1 120 ? -12.466 -10.141 5.592 1.00 91.56 120 MET A CA 1
ATOM 906 C C . MET A 1 120 ? -12.264 -8.970 4.626 1.00 91.56 120 MET A C 1
ATOM 908 O O . MET A 1 120 ? -12.297 -9.155 3.410 1.00 91.56 120 MET A O 1
ATOM 912 N N . VAL A 1 121 ? -12.019 -7.774 5.161 1.00 90.31 121 VAL A N 1
ATOM 913 C CA . VAL A 1 121 ? -11.818 -6.573 4.352 1.00 90.31 121 VAL A CA 1
ATOM 914 C C . VAL A 1 121 ? -10.483 -6.610 3.608 1.00 90.31 121 VAL A C 1
ATOM 916 O O . VAL A 1 121 ? -10.463 -6.226 2.448 1.00 90.31 121 VAL A O 1
ATOM 919 N N . ILE A 1 122 ? -9.399 -7.136 4.188 1.00 91.19 122 ILE A N 1
ATOM 920 C CA . ILE A 1 122 ? -8.121 -7.332 3.477 1.00 91.19 122 ILE A CA 1
ATOM 921 C C . ILE A 1 122 ? -8.311 -8.247 2.261 1.00 91.19 122 ILE A C 1
ATOM 923 O O . ILE A 1 122 ? -7.851 -7.921 1.166 1.00 91.19 122 ILE A O 1
ATOM 927 N N . VAL A 1 123 ? -9.016 -9.371 2.425 1.00 91.38 123 VAL A N 1
ATOM 928 C CA . VAL A 1 123 ? -9.286 -10.306 1.321 1.00 91.38 123 VAL A CA 1
ATOM 929 C C . VAL A 1 123 ? -10.170 -9.649 0.260 1.00 91.38 123 VAL A C 1
ATOM 931 O O . VAL A 1 123 ? -9.826 -9.664 -0.921 1.00 91.38 123 VAL A O 1
ATOM 934 N N . ALA A 1 124 ? -11.273 -9.018 0.670 1.00 91.88 124 ALA A N 1
ATOM 935 C CA . ALA A 1 124 ? -12.178 -8.328 -0.246 1.00 91.88 124 ALA A CA 1
ATOM 936 C C . ALA A 1 124 ? -11.478 -7.182 -0.995 1.00 91.88 124 ALA A C 1
ATOM 938 O O . ALA A 1 124 ? -11.653 -7.038 -2.202 1.00 91.88 124 ALA A O 1
ATOM 939 N N . ALA A 1 125 ? -10.646 -6.406 -0.299 1.00 91.19 125 ALA A N 1
ATOM 940 C CA . ALA A 1 125 ? -9.859 -5.325 -0.871 1.00 91.19 125 ALA A CA 1
ATOM 941 C C . ALA A 1 125 ? -8.837 -5.845 -1.874 1.00 91.19 125 ALA A C 1
ATOM 943 O O . ALA A 1 125 ? -8.731 -5.275 -2.949 1.00 91.19 125 ALA A O 1
ATOM 944 N N . SER A 1 126 ? -8.143 -6.944 -1.568 1.00 90.12 126 SER A N 1
ATOM 945 C CA . SER A 1 126 ? -7.159 -7.545 -2.476 1.00 90.12 126 SER A CA 1
ATOM 946 C C . SER A 1 126 ? -7.802 -8.018 -3.778 1.00 90.12 126 SER A C 1
ATOM 948 O O . SER A 1 126 ? -7.255 -7.804 -4.856 1.00 90.12 126 SER A O 1
ATOM 950 N N . ILE A 1 127 ? -8.995 -8.612 -3.689 1.00 90.50 127 ILE A N 1
ATOM 951 C CA . ILE A 1 127 ? -9.777 -9.015 -4.862 1.00 90.50 127 ILE A CA 1
ATOM 952 C C . ILE A 1 127 ? -10.221 -7.774 -5.646 1.00 90.50 127 ILE A C 1
ATOM 954 O O . ILE A 1 127 ? -10.003 -7.688 -6.853 1.00 90.50 127 ILE A O 1
ATOM 958 N N . LEU A 1 128 ? -10.812 -6.792 -4.962 1.00 90.31 128 LEU A N 1
ATOM 959 C CA . LEU A 1 128 ? -11.324 -5.573 -5.579 1.00 90.31 128 LEU A CA 1
ATOM 960 C C . LEU A 1 128 ? -10.217 -4.774 -6.277 1.00 90.31 128 LEU A C 1
ATOM 962 O O . LEU A 1 128 ? -10.405 -4.346 -7.414 1.00 90.31 128 LEU A O 1
ATOM 966 N N . THR A 1 129 ? -9.065 -4.591 -5.628 1.00 87.50 129 THR A N 1
ATOM 967 C CA . THR A 1 129 ? -7.927 -3.860 -6.193 1.00 87.50 129 THR A CA 1
ATOM 968 C C . THR A 1 129 ? -7.333 -4.607 -7.371 1.00 87.50 129 THR A C 1
ATOM 970 O O . THR A 1 129 ? -7.042 -3.969 -8.373 1.00 87.50 129 THR A O 1
ATOM 973 N N . PHE A 1 130 ? -7.244 -5.938 -7.318 1.00 84.19 130 PHE A N 1
ATOM 974 C CA . PHE A 1 130 ? -6.785 -6.740 -8.451 1.00 84.19 130 PHE A CA 1
ATOM 975 C C . PHE A 1 130 ? -7.700 -6.575 -9.677 1.00 84.19 130 PHE A C 1
ATOM 977 O O . PHE A 1 130 ? -7.225 -6.316 -10.785 1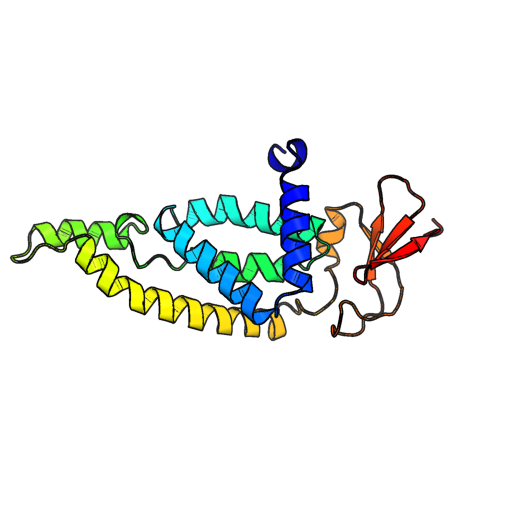.00 84.19 130 PHE A O 1
ATOM 984 N N . PHE A 1 131 ? -9.023 -6.623 -9.481 1.00 84.00 131 PHE A N 1
ATOM 985 C CA . PHE A 1 131 ? -9.986 -6.390 -10.562 1.00 84.00 131 PHE A CA 1
ATOM 986 C C . PHE A 1 131 ? -9.956 -4.951 -11.092 1.00 84.00 131 PHE A C 1
ATOM 988 O O . PHE A 1 131 ? -9.971 -4.752 -12.309 1.00 84.00 131 PHE A O 1
ATOM 995 N N . LEU A 1 132 ? -9.883 -3.949 -10.208 1.00 82.25 132 LEU A N 1
ATOM 996 C CA . LEU A 1 132 ? -9.746 -2.533 -10.577 1.00 82.25 132 LEU A CA 1
ATOM 997 C C . LEU A 1 132 ? -8.458 -2.278 -11.362 1.00 82.25 132 LEU A C 1
ATOM 999 O O . LEU A 1 132 ? -8.466 -1.558 -12.359 1.00 82.25 132 LEU A O 1
ATOM 1003 N N . GLN A 1 133 ? -7.358 -2.887 -10.931 1.00 76.19 133 GLN A N 1
ATOM 1004 C CA . GLN A 1 133 ? -6.051 -2.751 -11.554 1.00 76.19 133 GLN A CA 1
ATOM 1005 C C . GLN A 1 133 ? -6.042 -3.334 -12.971 1.00 76.19 133 GLN A C 1
ATOM 1007 O O . GLN A 1 133 ? -5.482 -2.715 -13.876 1.00 76.19 133 GLN A O 1
ATOM 1012 N N . SER A 1 134 ? -6.704 -4.478 -13.172 1.00 73.69 134 SER A N 1
ATOM 1013 C CA . SER A 1 134 ? -6.837 -5.107 -14.488 1.00 73.69 134 SER A CA 1
ATOM 1014 C C . SER A 1 134 ? -7.875 -4.439 -15.397 1.00 73.69 134 SER A C 1
ATOM 1016 O O . SER A 1 134 ? -7.697 -4.485 -16.607 1.00 73.69 134 SER A O 1
ATOM 1018 N N . SER A 1 135 ? -8.965 -3.876 -14.858 1.00 69.69 135 SER A N 1
ATOM 1019 C CA . SER A 1 135 ? -10.107 -3.412 -15.674 1.00 69.69 135 SER A CA 1
ATOM 1020 C C . SER A 1 135 ? -10.152 -1.899 -15.890 1.00 69.69 135 SER A C 1
ATOM 1022 O O . SER A 1 135 ? -10.671 -1.449 -16.905 1.00 69.69 135 SER A O 1
ATOM 1024 N N . VAL A 1 136 ? -9.677 -1.109 -14.921 1.00 67.06 136 VAL A N 1
ATOM 1025 C CA . VAL A 1 136 ? -9.842 0.358 -14.909 1.00 67.06 136 VAL A CA 1
ATOM 1026 C C . VAL A 1 136 ? -8.515 1.075 -15.100 1.00 67.06 136 VAL A C 1
ATOM 1028 O O . VAL A 1 136 ? -8.438 2.023 -15.874 1.00 67.06 136 VAL A O 1
ATOM 1031 N N . PHE A 1 137 ? -7.470 0.638 -14.395 1.00 64.25 137 PHE A N 1
ATOM 1032 C CA . PHE A 1 137 ? -6.178 1.332 -14.406 1.00 64.25 137 PHE A CA 1
ATOM 1033 C C . PHE A 1 137 ? -5.188 0.788 -15.426 1.00 64.25 137 PHE A C 1
ATOM 1035 O O . PHE A 1 137 ? -4.104 1.355 -15.557 1.00 64.25 137 PHE A O 1
ATOM 1042 N N . ASP A 1 138 ? -5.554 -0.296 -16.115 1.00 63.03 138 ASP A N 1
ATOM 1043 C CA . ASP A 1 138 ? -4.726 -0.962 -17.115 1.00 63.03 138 ASP A CA 1
ATOM 1044 C C . ASP A 1 138 ? -3.289 -1.131 -16.598 1.00 63.03 138 ASP A C 1
ATOM 1046 O O . ASP A 1 138 ? -2.319 -0.907 -17.311 1.00 63.03 138 ASP A O 1
ATOM 1050 N N . ALA A 1 139 ? -3.110 -1.441 -15.305 1.00 56.59 139 ALA A N 1
ATOM 1051 C CA . ALA A 1 139 ? -1.784 -1.331 -14.690 1.00 56.59 139 ALA A CA 1
ATOM 1052 C C . ALA A 1 139 ? -0.836 -2.460 -15.120 1.00 56.59 139 ALA A C 1
ATOM 1054 O O . ALA A 1 139 ? 0.336 -2.463 -14.748 1.00 56.59 139 ALA A O 1
ATOM 1055 N N . ASN A 1 140 ? -1.366 -3.412 -15.890 1.00 54.78 140 ASN A N 1
ATOM 1056 C CA . ASN A 1 140 ? -0.602 -4.406 -16.624 1.00 54.78 140 ASN A CA 1
ATOM 1057 C C . ASN A 1 140 ? -0.017 -3.833 -17.927 1.00 54.78 140 ASN A C 1
ATOM 1059 O O . ASN A 1 140 ? 0.933 -4.395 -18.462 1.00 54.78 140 ASN A O 1
ATOM 1063 N N . SER A 1 141 ? -0.572 -2.730 -18.443 1.00 57.19 141 SER A N 1
ATOM 1064 C CA . SER A 1 141 ? -0.001 -1.952 -19.542 1.00 57.19 141 SER A CA 1
ATOM 1065 C C . SER A 1 141 ? 1.261 -1.206 -19.099 1.00 57.19 141 SER A C 1
ATOM 1067 O O . SER A 1 141 ? 1.543 -1.068 -17.906 1.00 57.19 141 SER A O 1
ATOM 1069 N N . GLY A 1 142 ? 2.074 -0.803 -20.080 1.00 61.50 142 GLY A N 1
ATOM 1070 C CA . GLY A 1 142 ? 3.384 -0.198 -19.838 1.00 61.50 142 GLY A CA 1
ATOM 1071 C C . GLY A 1 142 ? 3.338 1.046 -18.956 1.00 61.50 142 GLY A C 1
ATOM 1072 O O . GLY A 1 142 ? 2.279 1.610 -18.687 1.00 61.50 142 GLY A O 1
ATOM 1073 N N . PHE A 1 143 ? 4.518 1.476 -18.507 1.00 67.81 143 PHE A N 1
ATOM 1074 C CA . PHE A 1 143 ? 4.671 2.688 -17.707 1.00 67.81 143 PHE A CA 1
ATOM 1075 C C . PHE A 1 143 ? 3.864 3.847 -18.303 1.00 67.81 143 PHE A C 1
ATOM 1077 O O . PHE A 1 143 ? 3.915 4.034 -19.517 1.00 67.81 143 PHE A O 1
ATOM 1084 N N . PRO A 1 144 ? 3.105 4.616 -17.510 1.00 71.56 144 PRO A N 1
ATOM 1085 C CA . PRO A 1 144 ? 2.242 5.641 -18.071 1.00 71.56 144 PRO A CA 1
ATOM 1086 C C . PRO A 1 144 ? 3.016 6.902 -18.487 1.00 71.56 144 PRO A C 1
ATOM 1088 O O . PRO A 1 144 ? 3.995 7.292 -17.854 1.00 71.56 144 PRO A O 1
ATOM 1091 N N . LYS A 1 145 ? 2.537 7.588 -19.538 1.00 71.25 145 LYS A N 1
ATOM 1092 C CA . LYS A 1 145 ? 3.195 8.783 -20.109 1.00 71.25 145 LYS A CA 1
ATOM 1093 C C . LYS A 1 145 ? 3.388 9.913 -19.098 1.00 71.25 145 LYS A C 1
ATOM 1095 O O . LYS A 1 145 ? 4.477 10.460 -19.011 1.00 71.25 145 LYS A O 1
ATOM 1100 N N . TRP A 1 146 ? 2.365 10.180 -18.289 1.00 74.19 146 TRP A N 1
ATOM 1101 C CA . TRP A 1 146 ? 2.379 11.237 -17.272 1.00 74.19 146 TRP A CA 1
ATOM 1102 C C . TRP A 1 146 ? 3.426 11.018 -16.169 1.00 74.19 146 TRP A C 1
ATOM 1104 O O . TRP A 1 146 ? 3.853 11.976 -15.535 1.00 74.19 146 TRP A O 1
ATOM 1114 N N . ALA A 1 147 ? 3.844 9.770 -15.924 1.00 71.69 147 ALA A N 1
ATOM 1115 C CA . ALA A 1 147 ? 4.856 9.469 -14.915 1.00 71.69 147 ALA A CA 1
ATOM 1116 C C . ALA A 1 147 ? 6.284 9.723 -15.431 1.00 71.69 147 ALA A C 1
ATOM 1118 O O . ALA A 1 147 ? 7.184 9.950 -14.622 1.00 71.69 147 ALA A O 1
ATOM 1119 N N . CYS A 1 148 ? 6.492 9.732 -16.757 1.00 68.81 148 CYS A N 1
ATOM 1120 C CA . CYS A 1 148 ? 7.791 10.058 -17.355 1.00 68.81 148 CYS A CA 1
ATOM 1121 C C . CYS A 1 148 ? 8.151 11.536 -17.238 1.00 68.81 148 CYS A C 1
ATOM 1123 O O . CYS A 1 148 ? 9.330 11.835 -17.167 1.00 68.81 148 CYS A O 1
ATOM 1125 N N . ASP A 1 149 ? 7.181 12.446 -17.128 1.00 61.72 149 ASP A N 1
ATOM 1126 C CA . ASP A 1 149 ? 7.473 13.881 -16.989 1.00 61.72 149 ASP A CA 1
ATOM 1127 C C . ASP A 1 149 ? 8.158 14.228 -15.648 1.00 61.72 149 ASP A C 1
ATOM 1129 O O . ASP A 1 149 ? 8.722 15.308 -15.488 1.00 61.72 149 ASP A O 1
ATOM 1133 N N . CYS A 1 150 ? 8.105 13.321 -14.664 1.00 53.00 150 CYS A N 1
ATOM 1134 C CA . CYS A 1 150 ? 8.648 13.508 -13.314 1.00 53.00 150 CYS A CA 1
ATOM 1135 C C . CYS A 1 150 ? 9.998 12.801 -13.068 1.00 53.00 150 CYS A C 1
ATOM 1137 O O . CYS A 1 150 ? 10.533 12.897 -11.963 1.00 53.00 150 CYS A O 1
ATOM 1139 N N . VAL A 1 151 ? 10.529 12.070 -14.054 1.00 64.25 151 VAL A N 1
ATOM 1140 C CA . VAL A 1 151 ? 11.773 11.274 -13.990 1.00 64.25 151 VAL A CA 1
ATOM 1141 C C . VAL A 1 151 ? 12.564 11.521 -15.283 1.00 64.25 151 VAL A C 1
ATOM 1143 O O . VAL A 1 151 ? 11.981 11.956 -16.268 1.00 64.25 151 VAL A O 1
ATOM 1146 N N . SER A 1 152 ? 13.871 11.247 -15.333 1.00 67.00 152 SER A N 1
ATOM 1147 C CA . SER A 1 152 ? 14.669 11.248 -16.576 1.00 67.00 152 SER A CA 1
ATOM 1148 C C . SER A 1 152 ? 14.229 10.122 -17.533 1.00 67.00 152 SER A C 1
ATOM 1150 O O . SER A 1 152 ? 14.956 9.163 -17.771 1.00 67.00 152 SER A O 1
ATOM 1152 N N . CYS A 1 153 ? 13.000 10.190 -18.044 1.00 69.94 153 CYS A N 1
ATOM 1153 C CA . CYS A 1 153 ? 12.395 9.214 -18.941 1.00 69.94 153 CYS A CA 1
ATOM 1154 C C . CYS A 1 153 ? 12.034 9.869 -20.279 1.00 69.94 153 CYS A C 1
ATOM 1156 O O . CYS A 1 153 ? 11.448 10.949 -20.319 1.00 69.94 153 CYS A O 1
ATOM 1158 N N . ILE A 1 154 ? 12.308 9.171 -21.380 1.00 75.25 154 ILE A N 1
ATOM 1159 C CA . ILE A 1 154 ? 11.890 9.546 -22.728 1.00 75.25 154 ILE A CA 1
ATOM 1160 C C . ILE A 1 154 ? 11.044 8.420 -23.321 1.00 75.25 154 ILE A C 1
ATOM 1162 O O . ILE A 1 154 ? 11.321 7.237 -23.136 1.00 75.25 154 ILE A O 1
ATOM 1166 N N . TRP A 1 155 ? 9.984 8.776 -24.042 1.00 75.06 155 TRP A N 1
ATOM 1167 C CA . TRP A 1 155 ? 9.172 7.803 -24.768 1.00 75.06 155 TRP A CA 1
ATOM 1168 C C . TRP A 1 155 ? 9.780 7.492 -26.124 1.00 75.06 155 TRP A C 1
ATOM 1170 O O . TRP A 1 155 ? 9.910 8.379 -26.964 1.00 75.06 155 TRP A O 1
ATOM 1180 N N . VAL A 1 156 ? 10.087 6.217 -26.354 1.00 74.56 156 VAL A N 1
ATOM 1181 C CA . VAL A 1 156 ? 10.671 5.743 -27.611 1.00 74.56 156 VAL A CA 1
ATOM 1182 C C . VAL A 1 156 ? 9.657 4.833 -28.316 1.00 74.56 156 VAL A C 1
ATOM 1184 O O . VAL A 1 156 ? 9.023 3.993 -27.663 1.00 74.56 156 VAL A O 1
ATOM 1187 N N . PRO A 1 157 ? 9.452 4.973 -29.639 1.00 77.00 157 PRO A N 1
ATOM 1188 C CA . PRO A 1 157 ? 8.548 4.122 -30.412 1.00 77.00 157 PRO A CA 1
ATOM 1189 C C . PRO A 1 157 ? 9.182 2.750 -30.702 1.00 77.00 157 PRO A C 1
ATOM 1191 O O . PRO A 1 157 ? 9.359 2.366 -31.855 1.00 77.00 157 PRO A O 1
ATOM 1194 N N . VAL A 1 158 ? 9.564 2.016 -29.652 1.00 73.25 158 VAL A N 1
ATOM 1195 C CA . VAL A 1 158 ? 10.026 0.629 -29.767 1.00 73.25 158 VAL A CA 1
ATOM 1196 C C . VAL A 1 158 ? 8.840 -0.295 -29.492 1.00 73.25 158 VAL A C 1
ATOM 1198 O O . VAL A 1 158 ? 8.343 -0.321 -28.362 1.00 73.25 158 VAL A O 1
ATOM 1201 N N . PRO A 1 159 ? 8.353 -1.046 -30.495 1.00 73.69 159 PRO A N 1
ATOM 1202 C CA . PRO A 1 159 ? 7.278 -1.997 -30.282 1.00 73.69 159 PRO A CA 1
ATOM 1203 C C . PRO A 1 159 ? 7.773 -3.197 -29.468 1.00 73.69 159 PRO A C 1
ATOM 1205 O O . PRO A 1 159 ? 8.799 -3.798 -29.785 1.00 73.69 159 PRO A O 1
ATOM 1208 N N . GLY A 1 160 ? 7.022 -3.586 -28.440 1.00 72.62 160 GLY A N 1
ATOM 1209 C CA . GLY A 1 160 ? 7.404 -4.700 -27.578 1.00 72.62 160 GLY A CA 1
ATOM 1210 C C . GLY A 1 160 ? 6.394 -5.000 -26.478 1.00 72.62 160 GLY A C 1
ATOM 1211 O O . GLY A 1 160 ? 5.395 -4.302 -26.300 1.00 72.62 160 GLY A O 1
ATOM 1212 N N . TYR A 1 161 ? 6.663 -6.054 -25.713 1.00 67.06 161 TYR A N 1
ATOM 1213 C CA . TYR A 1 161 ? 5.893 -6.353 -24.508 1.00 67.06 161 TYR A CA 1
ATOM 1214 C C . TYR A 1 161 ? 6.283 -5.384 -23.394 1.00 67.06 161 TYR A C 1
ATOM 1216 O O . TYR A 1 161 ? 7.468 -5.232 -23.097 1.00 67.06 161 TYR A O 1
ATOM 1224 N N . ALA A 1 162 ? 5.283 -4.724 -22.803 1.00 62.75 162 ALA A N 1
ATOM 1225 C CA . ALA A 1 162 ? 5.481 -3.763 -21.721 1.00 62.75 162 ALA A CA 1
ATOM 1226 C C . ALA A 1 162 ? 6.180 -4.383 -20.507 1.00 62.75 162 ALA A C 1
ATOM 1228 O O . ALA A 1 162 ? 6.999 -3.729 -19.890 1.00 62.75 162 ALA A O 1
ATOM 1229 N N . ALA A 1 163 ? 5.865 -5.637 -20.187 1.00 61.88 163 ALA A N 1
ATOM 1230 C CA . ALA A 1 163 ? 6.424 -6.405 -19.082 1.00 61.88 163 ALA A CA 1
ATOM 1231 C C . ALA A 1 163 ? 6.405 -7.898 -19.444 1.00 61.88 163 ALA A C 1
ATOM 1233 O O . ALA A 1 163 ? 5.812 -8.296 -20.453 1.00 61.88 163 ALA A O 1
ATOM 1234 N N . ARG A 1 164 ? 7.025 -8.746 -18.618 1.00 56.62 164 ARG A N 1
ATOM 1235 C CA . ARG A 1 164 ? 7.001 -10.207 -18.785 1.00 56.62 164 ARG A CA 1
ATOM 1236 C C . ARG A 1 164 ? 5.546 -10.706 -18.712 1.00 56.62 164 ARG A C 1
ATOM 1238 O O . ARG A 1 164 ? 4.960 -10.729 -17.639 1.00 56.62 164 ARG A O 1
ATOM 1245 N N . GLY A 1 165 ? 4.951 -11.054 -19.858 1.00 59.12 165 GLY A N 1
ATOM 1246 C CA . GLY A 1 165 ? 3.529 -11.433 -19.956 1.00 59.12 165 GLY A CA 1
ATOM 1247 C C . GLY A 1 165 ? 2.532 -10.262 -19.999 1.00 59.12 165 GLY A C 1
ATOM 1248 O O . GLY A 1 165 ? 1.333 -10.486 -19.863 1.00 59.12 165 GLY A O 1
ATOM 1249 N N . GLY A 1 166 ? 3.009 -9.026 -20.179 1.00 63.53 166 GLY A N 1
ATOM 1250 C CA . GLY A 1 166 ? 2.166 -7.837 -20.330 1.00 63.53 166 GLY A CA 1
ATOM 1251 C C . GLY A 1 166 ? 1.560 -7.694 -21.737 1.00 63.53 166 GLY A C 1
ATOM 1252 O O . GLY A 1 166 ? 1.877 -8.471 -22.637 1.00 63.53 166 GLY A O 1
ATOM 1253 N N . PRO A 1 167 ? 0.701 -6.689 -21.965 1.00 65.56 167 PRO A N 1
ATOM 1254 C CA . PRO A 1 167 ? 0.157 -6.385 -23.277 1.00 65.56 167 PRO A CA 1
ATOM 1255 C C . PRO A 1 167 ? 1.247 -5.820 -24.197 1.00 65.56 167 PRO A C 1
ATOM 1257 O O . PRO A 1 167 ? 2.243 -5.227 -23.763 1.00 65.56 167 PRO A O 1
ATOM 1260 N N . TRP A 1 168 ? 1.051 -6.025 -25.495 1.00 69.31 168 TRP A N 1
ATOM 1261 C CA . TRP A 1 168 ? 1.945 -5.508 -26.519 1.00 69.31 168 TRP A CA 1
ATOM 1262 C C . TRP A 1 168 ? 1.666 -4.020 -26.756 1.00 69.31 168 TRP A C 1
ATOM 1264 O O . TRP A 1 168 ? 0.518 -3.618 -26.941 1.00 69.31 168 TRP A O 1
ATOM 1274 N N . VAL A 1 169 ? 2.715 -3.202 -26.736 1.00 74.38 169 VAL A N 1
ATOM 1275 C CA . VAL A 1 169 ? 2.638 -1.740 -26.863 1.00 74.38 169 VAL A CA 1
ATOM 1276 C C . VAL A 1 169 ? 3.550 -1.255 -27.984 1.00 74.38 169 VAL A C 1
ATOM 1278 O O . VAL A 1 169 ? 4.655 -1.758 -28.166 1.00 74.38 169 VAL A O 1
ATOM 1281 N N . HIS A 1 170 ? 3.083 -0.256 -28.736 1.00 71.88 170 HIS A N 1
ATOM 1282 C CA . HIS A 1 170 ? 3.829 0.374 -29.836 1.00 71.88 170 HIS A CA 1
ATOM 1283 C C . HIS A 1 170 ? 4.916 1.352 -29.380 1.00 71.88 170 HIS A C 1
ATOM 1285 O O . HIS A 1 170 ? 5.830 1.662 -30.138 1.00 71.88 170 HIS A O 1
ATOM 1291 N N . SER A 1 171 ? 4.792 1.875 -28.166 1.00 71.31 171 SER A N 1
ATOM 1292 C CA . SER A 1 171 ? 5.723 2.839 -27.595 1.00 71.31 171 SER A CA 1
ATOM 1293 C C . SER A 1 171 ? 5.983 2.468 -26.149 1.00 71.31 171 SER A C 1
ATOM 1295 O O . SER A 1 171 ? 5.058 2.021 -25.466 1.00 71.31 171 SER A O 1
ATOM 1297 N N . GLN A 1 172 ? 7.210 2.671 -25.686 1.00 74.19 172 GLN A N 1
ATOM 1298 C CA . GLN A 1 172 ? 7.634 2.311 -24.341 1.00 74.19 172 GLN A CA 1
ATOM 1299 C C . GLN A 1 172 ? 8.408 3.467 -23.704 1.00 74.19 172 GLN A C 1
ATOM 1301 O O . GLN A 1 172 ? 9.084 4.241 -24.385 1.00 74.19 172 GLN A O 1
ATOM 1306 N N . ALA A 1 173 ? 8.283 3.579 -22.385 1.00 73.50 173 ALA A N 1
ATOM 1307 C CA . ALA A 1 173 ? 9.102 4.466 -21.579 1.00 73.50 173 ALA A CA 1
ATOM 1308 C C . ALA A 1 173 ? 10.535 3.931 -21.513 1.00 73.50 173 ALA A C 1
ATOM 1310 O O . ALA A 1 173 ? 10.747 2.739 -21.275 1.00 73.50 173 ALA A O 1
ATOM 1311 N N . CYS A 1 174 ? 11.498 4.819 -21.715 1.00 73.69 174 CYS A N 1
ATOM 1312 C CA . CYS A 1 174 ? 12.913 4.518 -21.692 1.00 73.69 174 CYS A CA 1
ATOM 1313 C C . CYS A 1 174 ? 13.601 5.471 -20.709 1.00 73.69 174 CYS A C 1
ATOM 1315 O O . CYS A 1 174 ? 13.497 6.689 -20.854 1.00 73.69 174 CYS A O 1
ATOM 1317 N N . MET A 1 175 ? 14.256 4.933 -19.682 1.00 73.31 175 MET A N 1
ATOM 1318 C CA . MET A 1 175 ? 14.934 5.746 -18.673 1.00 73.31 175 MET A CA 1
ATOM 1319 C C . MET A 1 175 ? 16.363 6.045 -19.092 1.00 73.31 175 MET A C 1
ATOM 1321 O O . MET A 1 175 ? 17.119 5.136 -19.421 1.00 73.31 175 MET A O 1
ATOM 1325 N N . VAL A 1 176 ? 16.722 7.323 -19.068 1.00 70.44 176 VAL A N 1
ATOM 1326 C CA . VAL A 1 176 ? 18.056 7.808 -19.408 1.00 70.44 176 VAL A CA 1
ATOM 1327 C C . VAL A 1 176 ? 18.907 7.752 -18.143 1.00 70.44 176 VAL A C 1
ATOM 1329 O O . VAL A 1 176 ? 18.560 8.377 -17.141 1.00 70.44 176 VAL A O 1
ATOM 1332 N N . ASN A 1 177 ? 20.005 6.996 -18.177 1.00 67.62 177 ASN A N 1
ATOM 13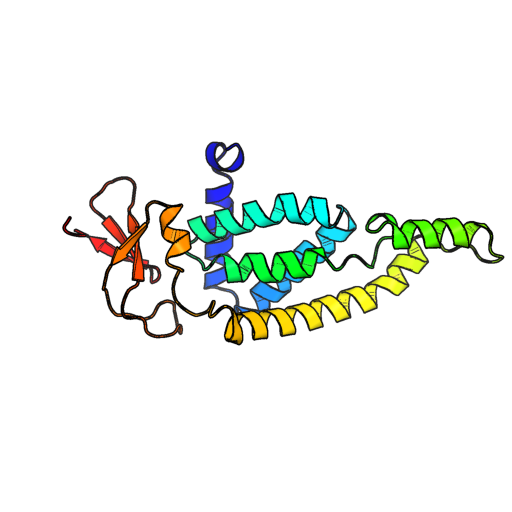33 C CA . ASN A 1 177 ? 21.005 7.061 -17.112 1.00 67.62 177 ASN A CA 1
ATOM 1334 C C . ASN A 1 177 ? 21.764 8.398 -17.199 1.00 67.62 177 ASN A C 1
ATOM 1336 O O . ASN A 1 177 ? 21.923 8.943 -18.288 1.00 67.62 177 ASN A O 1
ATOM 1340 N N . ASP A 1 178 ? 22.266 8.906 -16.067 1.00 58.81 178 ASP A N 1
ATOM 1341 C CA . ASP A 1 178 ? 22.948 10.215 -15.960 1.00 58.81 178 ASP A CA 1
ATOM 1342 C C . ASP A 1 178 ? 24.158 10.389 -16.913 1.00 58.81 178 ASP A C 1
ATOM 1344 O O . ASP A 1 178 ? 24.610 11.506 -17.164 1.00 58.81 178 ASP A O 1
ATOM 1348 N N . GLU A 1 179 ? 24.649 9.299 -17.510 1.00 55.91 179 GLU A N 1
ATOM 1349 C CA . GLU A 1 179 ? 25.508 9.311 -18.693 1.00 55.91 179 GLU A CA 1
ATOM 1350 C C . GLU A 1 179 ? 24.637 9.113 -19.948 1.00 55.91 179 GLU A C 1
ATOM 1352 O O . GLU A 1 179 ? 24.182 8.006 -20.228 1.00 55.91 179 GLU A O 1
ATOM 1357 N N . VAL A 1 180 ? 24.416 10.198 -20.698 1.00 56.19 180 VAL A N 1
ATOM 1358 C CA . VAL A 1 180 ? 23.453 10.430 -21.809 1.00 56.19 180 VAL A CA 1
ATOM 1359 C C . VAL A 1 180 ? 23.555 9.464 -23.023 1.00 56.19 180 VAL A C 1
ATOM 1361 O O . VAL A 1 180 ? 23.079 9.763 -24.108 1.00 56.19 180 VAL A O 1
ATOM 1364 N N . THR A 1 181 ? 24.163 8.286 -22.8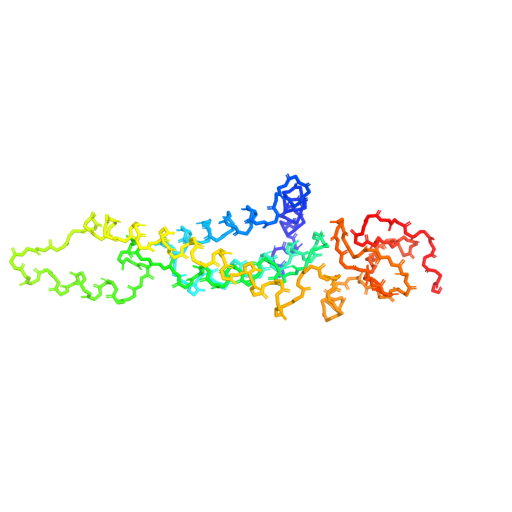94 1.00 59.41 181 THR A N 1
ATOM 1365 C CA . THR A 1 181 ? 24.384 7.327 -23.995 1.00 59.41 181 THR A CA 1
ATOM 1366 C C . THR A 1 181 ? 23.505 6.081 -23.934 1.00 59.41 181 THR A C 1
ATOM 1368 O O . THR A 1 181 ? 23.267 5.458 -24.970 1.00 59.41 181 THR A O 1
ATOM 1371 N N . ASN A 1 182 ? 22.986 5.722 -22.755 1.00 68.12 182 ASN A N 1
ATOM 1372 C CA . ASN A 1 182 ? 22.260 4.469 -22.559 1.00 68.12 182 ASN A CA 1
ATOM 1373 C C . ASN A 1 182 ? 20.879 4.703 -21.961 1.00 68.12 182 ASN A C 1
ATOM 1375 O O . ASN A 1 182 ? 20.721 5.408 -20.962 1.00 68.12 182 ASN A O 1
ATOM 1379 N N . CYS A 1 183 ? 19.891 4.045 -22.558 1.00 72.38 183 CYS A N 1
ATOM 1380 C CA . CYS A 1 183 ? 18.511 4.138 -22.138 1.00 72.38 183 CYS A CA 1
ATOM 1381 C C . CYS A 1 183 ? 17.934 2.747 -21.852 1.00 72.38 183 CYS A C 1
ATOM 1383 O O . CYS A 1 183 ? 18.041 1.836 -22.674 1.00 72.38 183 CYS A O 1
ATOM 1385 N N . THR A 1 184 ? 17.356 2.545 -20.671 1.00 72.69 184 THR A N 1
ATOM 1386 C CA . THR A 1 184 ? 16.798 1.257 -20.242 1.00 72.69 184 THR A CA 1
ATOM 1387 C C . THR A 1 184 ? 15.289 1.241 -20.444 1.00 72.69 184 THR A C 1
ATOM 1389 O O . THR A 1 184 ? 14.548 2.052 -19.889 1.00 72.69 184 THR A O 1
ATOM 1392 N N . LEU A 1 185 ? 14.814 0.292 -21.249 1.00 71.81 185 LEU A N 1
ATOM 1393 C CA . LEU A 1 185 ? 13.389 -0.008 -21.348 1.00 71.81 185 LEU A CA 1
ATOM 1394 C C . LEU A 1 185 ? 12.936 -0.831 -20.138 1.00 71.81 185 LEU A C 1
ATOM 1396 O O . LEU A 1 185 ? 13.724 -1.529 -19.499 1.00 71.81 185 LEU A O 1
ATOM 1400 N N . TRP A 1 186 ? 11.628 -0.843 -19.901 1.00 66.19 186 TRP A N 1
ATOM 1401 C CA . TRP A 1 186 ? 10.990 -1.623 -18.835 1.00 66.19 186 TRP A CA 1
ATOM 1402 C C . TRP A 1 186 ? 11.351 -3.112 -18.810 1.00 66.19 186 TRP A C 1
ATOM 1404 O O . TRP A 1 186 ? 11.491 -3.718 -17.753 1.00 66.19 186 TRP A O 1
ATOM 1414 N N . ASN A 1 187 ? 11.536 -3.718 -19.984 1.00 66.38 187 ASN A N 1
ATOM 1415 C CA . ASN A 1 187 ? 11.936 -5.120 -20.113 1.00 66.38 187 ASN A CA 1
ATOM 1416 C C . ASN A 1 187 ? 13.446 -5.336 -19.858 1.00 66.38 187 ASN A C 1
ATOM 1418 O O . ASN A 1 187 ? 14.021 -6.321 -20.313 1.00 66.38 187 ASN A O 1
ATOM 1422 N N . LYS A 1 188 ? 14.118 -4.383 -19.195 1.00 68.31 188 LYS A N 1
ATOM 1423 C CA . LYS A 1 188 ? 15.569 -4.345 -18.948 1.00 68.31 188 LYS A CA 1
ATOM 1424 C C . LYS A 1 188 ? 16.439 -4.365 -20.210 1.00 68.31 188 LYS A C 1
ATOM 1426 O O . LYS A 1 188 ? 17.654 -4.531 -20.121 1.00 68.31 188 LYS A O 1
ATOM 1431 N N . THR A 1 189 ? 15.852 -4.190 -21.390 1.00 68.25 189 THR A N 1
ATOM 1432 C CA . THR A 1 189 ? 16.610 -4.065 -22.633 1.00 68.25 189 THR A CA 1
ATOM 1433 C C . THR A 1 189 ? 17.266 -2.692 -22.660 1.00 68.25 189 THR A C 1
ATOM 1435 O O . THR A 1 189 ? 16.578 -1.669 -22.642 1.00 68.25 189 THR A O 1
ATOM 1438 N N . VAL A 1 190 ? 18.597 -2.682 -22.673 1.00 70.81 190 VAL A N 1
ATOM 1439 C CA . VAL A 1 190 ? 19.398 -1.463 -22.793 1.00 70.81 190 VAL A CA 1
ATOM 1440 C C . VAL A 1 190 ? 19.491 -1.101 -24.268 1.00 70.81 190 VAL A C 1
ATOM 1442 O O . VAL A 1 190 ? 19.945 -1.906 -25.081 1.00 70.81 190 VAL A O 1
ATOM 1445 N N . ILE A 1 191 ? 19.060 0.104 -24.607 1.00 69.75 191 ILE A N 1
ATOM 1446 C CA . ILE A 1 191 ? 19.305 0.729 -25.899 1.00 69.75 191 ILE A CA 1
ATOM 1447 C C . ILE A 1 191 ? 20.542 1.608 -25.712 1.00 69.75 191 ILE A C 1
ATOM 1449 O O . ILE A 1 191 ? 20.475 2.638 -25.041 1.00 69.75 191 ILE A O 1
ATOM 1453 N N . ALA A 1 192 ? 21.675 1.157 -26.248 1.00 61.50 192 ALA A N 1
ATOM 1454 C CA . ALA A 1 192 ? 22.856 1.995 -26.426 1.00 61.50 192 ALA A CA 1
ATOM 1455 C C . ALA A 1 192 ? 22.646 2.846 -27.686 1.00 61.50 192 ALA A C 1
ATOM 1457 O O . ALA A 1 192 ? 22.185 2.306 -28.692 1.00 61.50 192 ALA A O 1
ATOM 1458 N N . ASP A 1 193 ? 22.934 4.146 -27.616 1.00 55.38 193 ASP A N 1
ATOM 1459 C CA . ASP A 1 193 ? 22.576 5.143 -28.636 1.00 55.38 193 ASP A CA 1
ATOM 1460 C C . ASP A 1 193 ? 21.060 5.254 -28.857 1.00 55.38 193 ASP A C 1
ATOM 1462 O O . ASP A 1 193 ? 20.511 4.929 -29.915 1.00 55.38 193 ASP A O 1
ATOM 1466 N N . ALA A 1 194 ? 20.354 5.812 -27.870 1.00 48.88 194 ALA A N 1
ATOM 1467 C CA . ALA A 1 194 ? 19.160 6.577 -28.207 1.00 48.88 194 ALA A CA 1
ATOM 1468 C C . ALA A 1 194 ? 19.648 7.805 -28.988 1.00 48.88 194 ALA A C 1
ATOM 1470 O O . ALA A 1 194 ? 19.982 8.816 -28.385 1.00 48.88 194 ALA A O 1
ATOM 1471 N N . GLY A 1 195 ? 19.814 7.665 -30.308 1.00 47.66 195 GLY A N 1
ATOM 1472 C CA . GLY A 1 195 ? 20.220 8.754 -31.188 1.00 47.66 195 GLY A CA 1
ATOM 1473 C C . GLY A 1 195 ? 19.286 9.946 -30.999 1.00 47.66 195 GLY A C 1
ATOM 1474 O O . GLY A 1 195 ? 18.168 9.946 -31.518 1.00 47.66 195 GLY A O 1
ATOM 1475 N N . PHE A 1 196 ? 19.756 10.915 -30.221 1.00 45.84 196 PHE A N 1
ATOM 1476 C CA . PHE A 1 196 ? 19.231 12.265 -30.096 1.00 45.84 196 PHE A CA 1
ATOM 1477 C C . PHE A 1 196 ? 20.161 13.208 -30.851 1.00 45.84 196 PHE A C 1
ATOM 1479 O O . PHE A 1 196 ? 21.397 13.042 -30.728 1.00 45.84 196 PHE A O 1
#

Sequence (196 aa):
QGFTESGLNIAMGQGIAGLTEEVDPFLLNFLIILFISFFSQIFSAIGTATTTLPTLYSAALNACHNPLAFVVPATIACSFAFMLPTATPSNVVVLAKSQDLSRPLRIRDYFWSGLPLNLMVIVAASILTFFLQSSVFDANSGFPKWACDCVSCIWVPVPGYAARGGPWVHSQACMVNDEVTNCTLWNKTVIADAGF

Secondary structure (DSSP, 8-state):
-HHHHTSHHHHHHHHHHHHHHHS-HHHHHHHHHHHHHHHHHHS-HHHHHHHHHHHHHHHHHHTT--THHHHHHHHHHHT---S-GGG-HHHHHHHHHHTTSSSPPPHHHHHHHHHHHHHHHHHHHHHHHHHHHHHTS-TTS---HHHHTTTTEEEE---EESSTT--EESSEEEEEPSSTTEEEETTS-EEE----

Foldseek 3Di:
DVCVVVCVLLVLLVVVLVCVVPDDLLVVLLVLLVVLLVVLQVPALVRSLVPVLVSLQSSCLNNQAASLSRNVSNNQSSVQHQQFLVHDPVSVVVQVVQVPPPDHDDSVNSNVVRVVVSVVSSVVSSVVSVCCCVPPVLRLDAHDPVSCVVAQKDKDQDWDAREDPGDTDRIFIWHADPPRQWTATNHRDIDGDPPD

Organism: NCBI:txid1333877

Radius of gyration: 20.72 Å; chains: 1; bounding box: 48×30×64 Å

pLDDT: mean 75.56, std 10.58, range [45.84, 91.88]